Protein AF-A0A7M1S1V8-F1 (afdb_monomer_lite)

Structure (mmCIF, N/CA/C/O backbone):
data_AF-A0A7M1S1V8-F1
#
_entry.id   AF-A0A7M1S1V8-F1
#
loop_
_atom_site.group_PDB
_atom_site.id
_atom_site.type_symbol
_atom_site.label_atom_id
_atom_site.label_alt_id
_atom_site.label_comp_id
_atom_site.label_asym_id
_atom_site.label_entity_id
_atom_site.label_seq_id
_atom_site.pdbx_PDB_ins_code
_atom_site.Cartn_x
_atom_site.Cartn_y
_atom_site.Cartn_z
_atom_site.occupancy
_atom_site.B_iso_or_equiv
_atom_site.auth_seq_id
_atom_site.auth_comp_id
_atom_site.auth_asym_id
_atom_site.auth_atom_id
_atom_site.pdbx_PDB_model_num
ATOM 1 N N . MET A 1 1 ? -31.869 -44.732 76.036 1.00 41.41 1 MET A N 1
ATOM 2 C CA . MET A 1 1 ? -32.653 -44.742 74.778 1.00 41.41 1 MET A CA 1
ATOM 3 C C . MET A 1 1 ? -32.434 -43.423 74.057 1.00 41.41 1 MET A C 1
ATOM 5 O O . MET A 1 1 ? -32.216 -42.419 74.717 1.00 41.41 1 MET A O 1
ATOM 9 N N . LYS A 1 2 ? -32.337 -43.486 72.729 1.00 39.41 2 LYS A N 1
ATOM 10 C CA . LYS A 1 2 ? -31.657 -42.533 71.840 1.00 39.41 2 LYS A CA 1
ATOM 11 C C . LYS A 1 2 ? -32.442 -41.227 71.637 1.00 39.41 2 LYS A C 1
ATOM 13 O O . LYS A 1 2 ? -33.636 -41.276 71.374 1.00 39.41 2 LYS A O 1
ATOM 18 N N . PHE A 1 3 ? -31.734 -40.099 71.682 1.00 42.31 3 PHE A N 1
ATOM 19 C CA . PHE A 1 3 ? -32.160 -38.821 71.108 1.00 42.31 3 PHE A CA 1
ATOM 20 C C . PHE A 1 3 ? -31.893 -38.849 69.597 1.00 42.31 3 PHE A C 1
ATOM 22 O O . PHE A 1 3 ? -30.774 -39.152 69.184 1.00 42.31 3 PHE A O 1
ATOM 29 N N . THR A 1 4 ? -32.888 -38.531 68.772 1.00 43.03 4 THR A N 1
ATOM 30 C CA . THR A 1 4 ? -32.701 -38.297 67.332 1.00 43.03 4 THR A CA 1
ATOM 31 C C . THR A 1 4 ? -33.019 -36.841 67.026 1.00 43.03 4 THR A C 1
ATOM 33 O O . THR A 1 4 ? -34.174 -36.425 67.086 1.00 43.03 4 THR A O 1
ATOM 36 N N . ALA A 1 5 ? -31.971 -36.069 66.738 1.00 47.97 5 ALA A N 1
ATOM 37 C CA . ALA A 1 5 ? -32.056 -34.712 66.221 1.00 47.97 5 ALA A CA 1
ATOM 38 C C . ALA A 1 5 ? -32.310 -34.764 64.705 1.00 47.97 5 ALA A C 1
ATOM 40 O O . ALA A 1 5 ? -31.549 -35.393 63.972 1.00 47.97 5 ALA A O 1
ATOM 41 N N . ASN A 1 6 ? -33.374 -34.105 64.245 1.00 42.47 6 ASN A N 1
ATOM 42 C CA . ASN A 1 6 ? -33.629 -33.865 62.827 1.00 42.47 6 ASN A CA 1
ATOM 43 C C . ASN A 1 6 ? -32.885 -32.595 62.401 1.00 42.47 6 ASN A C 1
ATOM 45 O O . ASN A 1 6 ? -33.294 -31.486 62.742 1.00 42.47 6 ASN A O 1
ATOM 49 N N . SER A 1 7 ? -31.804 -32.759 61.643 1.00 44.34 7 SER A N 1
ATOM 50 C CA . SER A 1 7 ? -31.120 -31.656 60.968 1.00 44.34 7 SER A CA 1
ATOM 51 C C . SER A 1 7 ? -31.856 -31.323 59.671 1.00 44.34 7 SER A C 1
ATOM 53 O O . SER A 1 7 ? -31.824 -32.095 58.717 1.00 44.34 7 SER A O 1
ATOM 55 N N . ILE A 1 8 ? -32.526 -30.171 59.635 1.00 50.97 8 ILE A N 1
ATOM 56 C CA . ILE A 1 8 ? -33.106 -29.602 58.415 1.00 50.97 8 ILE A CA 1
ATOM 57 C C . ILE A 1 8 ? -31.985 -28.863 57.681 1.00 50.97 8 ILE A C 1
ATOM 59 O O . ILE A 1 8 ? -31.540 -27.799 58.107 1.00 50.97 8 ILE A O 1
ATOM 63 N N . THR A 1 9 ? -31.497 -29.443 56.589 1.00 47.91 9 THR A N 1
ATOM 64 C CA . THR A 1 9 ? -30.525 -28.802 55.698 1.00 47.91 9 THR A CA 1
ATOM 65 C C . THR A 1 9 ? -31.274 -27.879 54.735 1.00 47.91 9 THR A C 1
ATOM 67 O O . THR A 1 9 ? -31.966 -28.344 53.833 1.00 47.91 9 THR A O 1
ATOM 70 N N . ILE A 1 10 ? -31.167 -26.565 54.938 1.00 50.56 10 ILE A N 1
ATOM 71 C CA . ILE A 1 10 ? -31.697 -25.552 54.015 1.00 50.56 10 ILE A CA 1
ATOM 72 C C . ILE A 1 10 ? -30.729 -25.451 52.830 1.00 50.56 10 ILE A C 1
ATOM 74 O O . ILE A 1 10 ? -29.612 -24.961 52.972 1.00 50.56 10 ILE A O 1
ATOM 78 N N . ILE A 1 11 ? -31.149 -25.949 51.665 1.00 51.16 11 ILE A N 1
ATOM 79 C CA . ILE A 1 11 ? -30.425 -25.800 50.397 1.00 51.16 11 ILE A CA 1
ATOM 80 C C . ILE A 1 11 ? -30.790 -24.430 49.817 1.00 51.16 11 ILE A C 1
ATOM 82 O O . ILE A 1 11 ? -31.869 -24.245 49.256 1.00 51.16 11 ILE A O 1
ATOM 86 N N . THR A 1 12 ? -29.903 -23.452 49.980 1.00 52.06 12 THR A N 1
ATOM 87 C CA . THR A 1 12 ? -30.035 -22.122 49.375 1.00 52.06 12 THR A CA 1
ATOM 88 C C . THR A 1 12 ? -29.724 -22.223 47.881 1.00 52.06 12 THR A C 1
ATOM 90 O O . THR A 1 12 ? -28.569 -22.347 47.476 1.00 52.06 12 THR A O 1
ATOM 93 N N . LEU A 1 13 ? -30.766 -22.203 47.050 1.00 48.22 13 LEU A N 1
ATOM 94 C CA . LEU A 1 13 ? -30.655 -22.190 45.594 1.00 48.22 13 LEU A CA 1
ATOM 95 C C . LEU A 1 13 ? -30.180 -20.796 45.145 1.00 48.22 13 LEU A C 1
ATOM 97 O O . LEU A 1 13 ? -30.972 -19.864 45.030 1.00 48.22 13 LEU A O 1
ATOM 101 N N . ILE A 1 14 ? -28.870 -20.635 44.944 1.00 56.94 14 ILE A N 1
ATOM 102 C CA . ILE A 1 14 ? -28.280 -19.415 44.380 1.00 56.94 14 ILE A CA 1
ATOM 103 C C . ILE A 1 14 ? -28.648 -19.381 42.895 1.00 56.94 14 ILE A C 1
ATOM 105 O O . ILE A 1 14 ? -28.053 -20.078 42.076 1.00 56.94 14 ILE A O 1
ATOM 109 N N . THR A 1 15 ? -29.657 -18.587 42.541 1.00 57.00 15 THR A N 1
ATOM 110 C CA . THR A 1 15 ? -29.965 -18.277 41.145 1.00 57.00 15 THR A CA 1
ATOM 111 C C . THR A 1 15 ? -28.826 -17.434 40.582 1.00 57.00 15 THR A C 1
ATOM 113 O O . THR A 1 15 ? -28.702 -16.249 40.900 1.00 57.00 15 THR A O 1
ATOM 116 N N . LEU A 1 16 ? -27.975 -18.058 39.769 1.00 56.38 16 LEU A N 1
ATOM 117 C CA . LEU A 1 16 ? -26.955 -17.381 38.981 1.00 56.38 16 LEU A CA 1
ATOM 118 C C . LEU A 1 16 ? -27.669 -16.525 37.925 1.00 56.38 16 LEU A C 1
ATOM 120 O O . LEU A 1 16 ? -28.013 -17.003 36.848 1.00 56.38 16 LEU A O 1
ATOM 124 N N . SER A 1 17 ? -27.961 -15.273 38.274 1.00 60.34 17 SER A N 1
ATOM 125 C CA . SER A 1 17 ? -28.459 -14.283 37.324 1.00 60.34 17 SER A CA 1
ATOM 126 C C . SER A 1 17 ? -27.331 -13.994 36.336 1.00 60.34 17 SER A C 1
ATOM 128 O O . SER A 1 17 ? -26.306 -13.417 36.706 1.00 60.34 17 SER A O 1
ATOM 130 N N . CYS A 1 18 ? -27.475 -14.473 35.102 1.00 52.66 18 CYS A N 1
ATOM 131 C CA . CYS A 1 18 ? -26.574 -14.141 34.011 1.00 52.66 18 CYS A CA 1
ATOM 132 C C . CYS A 1 18 ? -26.648 -12.629 33.783 1.00 52.66 18 CYS A C 1
ATOM 134 O O . CYS A 1 18 ? -27.634 -12.116 33.262 1.00 52.66 18 CYS A O 1
ATOM 136 N N . ILE A 1 19 ? -25.609 -11.909 34.200 1.00 57.19 19 ILE A N 1
ATOM 137 C CA . ILE A 1 19 ? -25.405 -10.522 33.793 1.00 57.19 19 ILE A CA 1
ATOM 138 C C . ILE A 1 19 ? -25.053 -10.580 32.307 1.00 57.19 19 ILE A C 1
ATOM 140 O O . ILE A 1 19 ? -23.916 -10.872 31.935 1.00 57.19 19 ILE A O 1
ATOM 144 N N . GLU A 1 20 ? -26.043 -10.353 31.449 1.00 56.56 20 GLU A N 1
ATOM 145 C CA . GLU A 1 20 ? -25.808 -10.052 30.043 1.00 56.56 20 GLU A CA 1
ATOM 146 C C . GLU A 1 20 ? -25.069 -8.713 29.993 1.00 56.56 20 GLU A C 1
ATOM 148 O O . GLU A 1 20 ? -25.651 -7.642 30.169 1.00 56.56 20 GLU A O 1
ATOM 153 N N . ALA A 1 21 ? -23.747 -8.774 29.831 1.00 50.41 21 ALA A N 1
ATOM 154 C CA . ALA A 1 21 ? -22.944 -7.599 29.548 1.00 50.41 21 ALA A CA 1
ATOM 155 C C . ALA A 1 21 ? -23.453 -7.000 28.231 1.00 50.41 21 ALA A C 1
ATOM 157 O O . ALA A 1 21 ? -23.235 -7.566 27.158 1.00 50.41 21 ALA A O 1
ATOM 158 N N . SER A 1 22 ? -24.163 -5.874 28.306 1.00 50.38 22 SER A N 1
ATOM 159 C CA . SER A 1 22 ? -24.552 -5.139 27.113 1.00 50.38 22 SER A CA 1
ATOM 160 C C . SER A 1 22 ? -23.271 -4.634 26.450 1.00 50.38 22 SER A C 1
ATOM 162 O O . SER A 1 22 ? -22.534 -3.814 26.997 1.00 50.38 22 SER A O 1
ATOM 164 N N . SER A 1 23 ? -22.941 -5.175 25.277 1.00 58.44 23 SER A N 1
ATOM 165 C CA . SER A 1 23 ? -21.861 -4.616 24.475 1.00 58.44 23 SER A CA 1
ATOM 166 C C . SER A 1 23 ? -22.307 -3.223 24.038 1.00 58.44 23 SER A C 1
ATOM 168 O O . SER A 1 23 ? -23.210 -3.100 23.204 1.00 58.44 23 SER A O 1
ATOM 170 N N . GLU A 1 24 ? -21.726 -2.177 24.621 1.00 65.75 24 GLU A N 1
ATOM 171 C CA . GLU A 1 24 ? -21.955 -0.806 24.178 1.00 65.75 24 GLU A CA 1
ATOM 172 C C . GLU A 1 24 ? -21.698 -0.732 22.666 1.00 65.75 24 GLU A C 1
ATOM 174 O O . GLU A 1 24 ? -20.648 -1.146 22.165 1.00 65.75 24 GLU A O 1
ATOM 179 N N . LYS A 1 25 ? -22.710 -0.298 21.908 1.00 78.88 25 LYS A N 1
ATOM 180 C CA . LYS A 1 25 ? -22.660 -0.297 20.445 1.00 78.88 25 LYS A CA 1
ATOM 181 C C . LYS A 1 25 ? -21.618 0.723 19.989 1.00 78.88 25 LYS A C 1
ATOM 183 O O . LYS A 1 25 ? -21.864 1.924 20.040 1.00 78.88 25 LYS A O 1
ATOM 188 N N . ILE A 1 26 ? -20.473 0.243 19.512 1.00 84.75 26 ILE A N 1
ATOM 189 C CA . ILE A 1 26 ? -19.391 1.094 19.006 1.00 84.75 26 ILE A CA 1
ATOM 190 C C . ILE A 1 26 ? -19.886 1.872 17.776 1.00 84.75 26 ILE A C 1
ATOM 192 O O . ILE A 1 26 ? -20.195 1.278 16.741 1.00 84.75 26 ILE A O 1
ATOM 196 N N . ASP A 1 27 ? -19.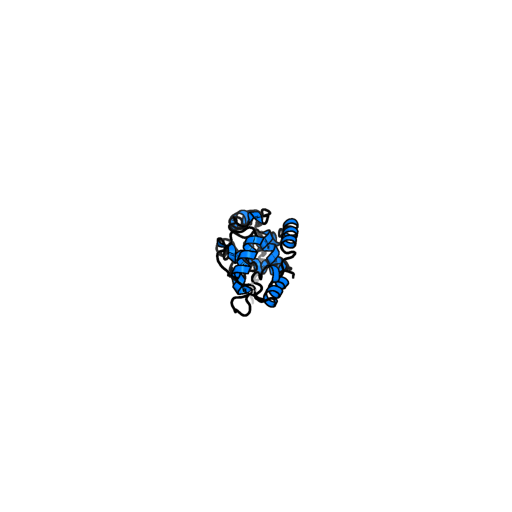918 3.207 17.850 1.00 92.62 27 ASP A N 1
ATOM 197 C CA . ASP A 1 27 ? -20.101 4.053 16.663 1.00 92.62 27 ASP A CA 1
ATOM 198 C C . ASP A 1 27 ? -18.785 4.136 15.881 1.00 92.62 27 ASP A C 1
ATOM 200 O O . ASP A 1 27 ? -17.960 5.040 16.043 1.00 92.62 27 ASP A O 1
ATOM 204 N N . THR A 1 28 ? -18.584 3.160 14.999 1.00 92.38 28 THR A N 1
ATOM 205 C CA . THR A 1 28 ? -17.363 3.035 14.204 1.00 92.38 28 THR A CA 1
ATOM 206 C C . THR A 1 28 ? -17.127 4.224 13.270 1.00 92.38 28 THR A C 1
ATOM 208 O O . THR A 1 28 ? -15.976 4.569 12.992 1.00 92.38 28 THR A O 1
ATOM 211 N N . ARG A 1 29 ? -18.185 4.888 12.775 1.00 91.19 29 ARG A N 1
ATOM 212 C CA . ARG A 1 29 ? -18.024 6.047 11.878 1.00 91.19 29 ARG A CA 1
ATOM 213 C C . ARG A 1 29 ? -17.494 7.247 12.650 1.00 91.19 29 ARG A C 1
ATOM 215 O O . ARG A 1 29 ? -16.585 7.925 12.163 1.00 91.19 29 ARG A O 1
ATOM 222 N N . LEU A 1 30 ? -18.037 7.497 13.841 1.00 93.19 30 LEU A N 1
ATOM 223 C CA . LEU A 1 30 ? -17.551 8.551 14.726 1.00 93.19 30 LEU A CA 1
ATOM 224 C C . LEU A 1 30 ? -16.125 8.258 15.203 1.00 93.19 30 LEU A C 1
ATOM 226 O O . LEU A 1 30 ? -15.262 9.135 15.147 1.00 93.19 30 LEU A O 1
ATOM 230 N N . LEU A 1 31 ? -15.856 7.011 15.585 1.00 93.88 31 LEU A N 1
ATOM 231 C CA . LEU A 1 31 ? -14.531 6.567 15.995 1.00 93.88 31 LEU A CA 1
ATOM 232 C C . LEU A 1 31 ? -13.490 6.797 14.887 1.00 93.88 31 LEU A C 1
ATOM 234 O O . LEU A 1 31 ? -12.473 7.451 15.121 1.00 93.88 31 LEU A O 1
ATOM 238 N N . TYR A 1 32 ? -13.772 6.360 13.655 1.00 95.12 32 TYR A N 1
ATOM 239 C CA . TYR A 1 32 ? -12.893 6.606 12.509 1.00 95.12 32 TYR A CA 1
ATOM 240 C C . TYR A 1 32 ? -12.677 8.104 12.268 1.00 95.12 32 TYR A C 1
ATOM 242 O O . TYR A 1 32 ? -11.548 8.555 12.054 1.00 95.12 32 TYR A O 1
ATOM 250 N N . LYS A 1 33 ? -13.757 8.898 12.314 1.00 94.38 33 LYS A N 1
ATOM 251 C CA . LYS A 1 33 ? -13.699 10.354 12.133 1.00 94.38 33 LYS A CA 1
ATOM 252 C C . LYS A 1 33 ? -12.754 11.009 13.143 1.00 94.38 33 LYS A C 1
ATOM 254 O O . LYS A 1 33 ? -12.016 11.909 12.760 1.00 94.38 33 LYS A O 1
ATOM 259 N N . ASN A 1 34 ? -12.761 10.552 14.390 1.00 94.19 34 ASN A N 1
ATOM 260 C CA . ASN A 1 34 ? -11.986 11.167 15.463 1.00 94.19 34 ASN A CA 1
ATOM 261 C C . ASN A 1 34 ? -10.542 10.653 15.535 1.00 94.19 34 ASN A C 1
ATOM 263 O O . ASN A 1 34 ? -9.656 11.398 15.943 1.00 94.19 34 ASN A O 1
ATOM 267 N N . LYS A 1 35 ? -10.299 9.388 15.167 1.00 95.12 35 LYS A N 1
ATOM 268 C CA . LYS A 1 35 ? -9.010 8.715 15.406 1.00 95.12 35 LYS A CA 1
ATOM 269 C C . LYS A 1 35 ? -8.188 8.468 14.144 1.00 95.12 35 LYS A C 1
ATOM 271 O O . LYS A 1 35 ? -6.966 8.455 14.215 1.00 95.12 35 LYS A O 1
ATOM 276 N N . CYS A 1 36 ? -8.832 8.295 12.990 1.00 95.12 36 CYS A N 1
ATOM 277 C CA . CYS A 1 36 ? -8.160 7.897 11.747 1.00 95.12 36 CYS A CA 1
ATOM 278 C C . CYS A 1 36 ? -8.181 9.003 10.686 1.00 95.12 36 CYS A C 1
ATOM 280 O O . CYS A 1 36 ? -7.223 9.153 9.924 1.00 95.12 36 CYS A O 1
ATOM 282 N N . LYS A 1 37 ? -9.248 9.815 10.647 1.00 94.19 37 LYS A N 1
ATOM 283 C CA . LYS A 1 37 ? -9.448 10.845 9.613 1.00 94.19 37 LYS A CA 1
ATOM 284 C C . LYS A 1 37 ? -8.457 12.012 9.683 1.00 94.19 37 LYS A C 1
ATOM 286 O O . LYS A 1 37 ? -8.344 12.762 8.718 1.00 94.19 37 LYS A O 1
ATOM 291 N N . ILE A 1 38 ? -7.703 12.131 10.776 1.00 91.50 38 ILE A N 1
ATOM 292 C CA . ILE A 1 38 ? -6.569 13.060 10.867 1.00 91.50 38 ILE A CA 1
ATOM 293 C C . ILE A 1 38 ? -5.536 12.815 9.753 1.00 91.50 38 ILE A C 1
ATOM 295 O O . ILE A 1 38 ? -4.962 13.770 9.234 1.00 91.50 38 ILE A O 1
ATOM 299 N N . CYS A 1 39 ? -5.363 11.555 9.332 1.00 93.56 39 CYS A N 1
ATOM 300 C CA . CYS A 1 39 ? -4.448 11.182 8.253 1.00 93.56 39 CYS A CA 1
ATOM 301 C C . CYS A 1 39 ? -5.165 10.573 7.044 1.00 93.56 39 CYS A C 1
ATOM 303 O O . CYS A 1 39 ? -4.829 10.885 5.902 1.00 93.56 39 CYS A O 1
ATOM 305 N N . HIS A 1 40 ? -6.150 9.704 7.281 1.00 94.12 40 HIS A N 1
ATOM 306 C CA . HIS A 1 40 ? -6.800 8.921 6.235 1.00 94.12 40 HIS A CA 1
ATOM 307 C C . HIS A 1 40 ? -8.111 9.559 5.783 1.00 94.12 40 HIS A C 1
ATOM 309 O O . HIS A 1 40 ? -9.121 9.566 6.488 1.00 94.12 40 HIS A O 1
ATOM 315 N N . THR A 1 41 ? -8.121 10.078 4.560 1.00 92.38 41 THR A N 1
ATOM 316 C CA . THR A 1 41 ? -9.348 10.611 3.970 1.00 92.38 41 THR A CA 1
ATOM 317 C C . THR A 1 41 ? -10.256 9.498 3.448 1.00 92.38 41 THR A C 1
ATOM 319 O O . THR A 1 41 ? -9.805 8.546 2.810 1.00 92.38 41 THR A O 1
ATOM 322 N N . THR A 1 42 ? -11.560 9.659 3.671 1.00 91.12 42 THR A N 1
ATOM 323 C CA . THR A 1 42 ? -12.628 8.852 3.055 1.00 91.12 42 THR A CA 1
ATOM 324 C C . THR A 1 42 ? -13.257 9.542 1.846 1.00 91.12 42 THR A C 1
ATOM 326 O O . THR A 1 42 ? -14.139 8.987 1.184 1.00 91.12 42 THR A O 1
ATOM 329 N N . ARG A 1 43 ? -12.822 10.766 1.519 1.00 88.75 43 ARG A N 1
ATOM 330 C CA . ARG A 1 43 ? -13.218 11.431 0.274 1.00 88.75 43 ARG A CA 1
ATOM 331 C C . ARG A 1 43 ? -12.581 10.690 -0.895 1.00 88.75 43 ARG A C 1
ATOM 333 O O . ARG A 1 43 ? -11.439 10.259 -0.793 1.00 88.75 43 ARG A O 1
ATOM 340 N N . LEU A 1 44 ? -13.309 10.569 -2.002 1.00 85.69 44 LEU A N 1
ATOM 341 C CA . LEU A 1 44 ? -12.724 10.037 -3.225 1.00 85.69 44 LEU A CA 1
ATOM 342 C C . LEU A 1 44 ? -11.635 11.013 -3.688 1.00 85.69 44 LEU A C 1
ATOM 344 O O . LEU A 1 44 ? -11.916 12.188 -3.939 1.00 85.69 44 LEU A O 1
ATOM 348 N N . VAL A 1 45 ? -10.391 10.543 -3.738 1.00 82.88 45 VAL A N 1
ATOM 349 C CA . VAL A 1 45 ? -9.243 11.339 -4.179 1.00 82.88 45 VAL A CA 1
ATOM 350 C C . VAL A 1 45 ? -8.825 10.856 -5.560 1.00 82.88 45 VAL A C 1
ATOM 352 O O . VAL A 1 45 ? -8.432 9.703 -5.726 1.00 82.88 45 VAL A O 1
ATOM 355 N N . THR A 1 46 ? -8.921 11.741 -6.550 1.00 72.00 46 THR A N 1
ATOM 356 C CA . THR A 1 46 ? -8.350 11.521 -7.883 1.00 72.00 46 THR A CA 1
ATOM 357 C C . THR A 1 46 ? -6.825 11.616 -7.822 1.00 72.00 46 THR A C 1
ATOM 359 O O . THR A 1 46 ? -6.269 12.153 -6.862 1.00 72.00 46 THR A O 1
ATOM 362 N N . LEU A 1 47 ? -6.128 11.131 -8.854 1.00 65.62 47 LEU A N 1
ATOM 363 C CA . LEU A 1 47 ? -4.658 11.140 -8.908 1.00 65.62 47 LEU A CA 1
ATOM 364 C C . LEU A 1 47 ? -4.055 12.527 -8.604 1.00 65.62 47 LEU A C 1
ATOM 366 O O . LEU A 1 47 ? -3.087 12.614 -7.863 1.00 65.62 47 LEU A O 1
ATOM 370 N N . GLN A 1 48 ? -4.686 13.614 -9.057 1.00 62.62 48 GLN A N 1
ATOM 371 C CA . GLN A 1 48 ? -4.215 14.991 -8.850 1.00 62.62 48 GLN A CA 1
ATOM 372 C C . GLN A 1 48 ? -4.254 15.475 -7.386 1.00 62.62 48 GLN A C 1
ATOM 374 O O . GLN A 1 48 ? -3.588 16.448 -7.051 1.00 62.62 48 GLN A O 1
ATOM 379 N N . GLY A 1 49 ? -5.011 14.817 -6.501 1.00 68.19 49 GLY A N 1
ATOM 380 C CA . GLY A 1 49 ? -5.185 15.244 -5.108 1.00 68.19 49 GLY A CA 1
ATOM 381 C C . GLY A 1 49 ? -4.312 14.513 -4.086 1.00 68.19 49 GLY A C 1
ATOM 382 O O . GLY A 1 49 ? -4.429 14.798 -2.895 1.00 68.19 49 GLY A O 1
ATOM 383 N N . LYS A 1 50 ? -3.480 13.552 -4.512 1.00 73.50 50 LYS A N 1
ATOM 384 C CA . LYS A 1 50 ? -2.752 12.666 -3.588 1.00 73.50 50 LYS A CA 1
ATOM 385 C C . LYS A 1 50 ? -1.550 13.326 -2.903 1.00 73.50 50 LYS A C 1
ATOM 387 O O . LYS A 1 50 ? -1.231 12.956 -1.777 1.00 73.50 50 LYS A O 1
ATOM 392 N N . GLY A 1 51 ? -0.899 14.296 -3.549 1.00 74.50 51 GLY A N 1
ATOM 393 C CA . GLY A 1 51 ? 0.340 14.910 -3.047 1.00 74.50 51 GLY A CA 1
ATOM 394 C C . GLY A 1 51 ? 0.204 15.664 -1.718 1.00 74.50 51 GLY A C 1
ATOM 395 O O . GLY A 1 51 ? 1.155 15.677 -0.940 1.00 74.50 51 GLY A O 1
ATOM 396 N N . ASN A 1 52 ? -0.983 16.214 -1.436 1.00 80.94 52 ASN A N 1
ATOM 397 C CA . ASN A 1 52 ? -1.257 17.077 -0.277 1.00 80.94 52 ASN A CA 1
ATOM 398 C C . ASN A 1 52 ? -1.856 16.329 0.925 1.00 80.94 52 ASN A C 1
ATOM 400 O O . ASN A 1 52 ? -2.349 16.952 1.863 1.00 80.94 52 ASN A O 1
ATOM 404 N N . LEU A 1 53 ? -1.899 14.998 0.878 1.00 89.50 53 LEU A N 1
ATOM 405 C CA . LEU A 1 53 ? -2.469 14.198 1.956 1.00 89.50 53 LEU A CA 1
ATOM 406 C C . LEU A 1 53 ? -1.435 13.921 3.050 1.00 89.50 53 LEU A C 1
ATOM 408 O O . LEU A 1 53 ? -0.240 13.813 2.787 1.00 89.50 53 LEU A O 1
ATOM 412 N N . THR A 1 54 ? -1.917 13.741 4.278 1.00 91.38 54 THR A N 1
ATOM 413 C CA . THR A 1 54 ? -1.085 13.308 5.411 1.00 91.38 54 THR A CA 1
ATOM 414 C C . THR A 1 54 ? -0.891 11.790 5.421 1.00 91.38 54 THR A C 1
ATOM 416 O O . THR A 1 54 ? 0.166 11.302 5.809 1.00 91.38 54 THR A O 1
ATOM 419 N N . GLY A 1 55 ? -1.894 11.034 4.967 1.00 92.81 55 GLY A N 1
ATOM 420 C CA . GLY A 1 55 ? -1.847 9.582 4.836 1.00 92.81 55 GLY A CA 1
ATOM 421 C C . GLY A 1 55 ? -2.561 9.089 3.575 1.00 92.81 55 GLY A C 1
ATOM 422 O O . GLY A 1 55 ? -3.263 9.856 2.906 1.00 92.81 55 GLY A O 1
ATOM 423 N N . PRO A 1 56 ? -2.405 7.799 3.236 1.00 93.00 56 PRO A N 1
ATOM 424 C CA . PRO A 1 56 ? -3.054 7.227 2.065 1.00 93.00 56 PRO A CA 1
ATOM 425 C C . PRO A 1 56 ? -4.590 7.253 2.218 1.00 93.00 56 PRO A C 1
ATOM 427 O O . PRO A 1 56 ? -5.096 7.005 3.320 1.00 93.00 56 PRO A O 1
ATOM 430 N N . PRO A 1 57 ? -5.354 7.531 1.144 1.00 93.62 57 PRO A N 1
ATOM 431 C CA . PRO A 1 57 ? -6.815 7.441 1.157 1.00 93.62 57 PRO A CA 1
ATOM 432 C C . PRO A 1 57 ? -7.312 6.047 1.547 1.00 93.62 57 PRO A C 1
ATOM 434 O O . PRO A 1 57 ? -6.699 5.044 1.181 1.00 93.62 57 PRO A O 1
ATOM 437 N N . ALA A 1 58 ? -8.468 5.976 2.211 1.00 95.00 58 ALA A N 1
ATOM 438 C CA . ALA A 1 58 ? -9.058 4.710 2.649 1.00 95.00 58 ALA A CA 1
ATOM 439 C C . ALA A 1 58 ? -9.312 3.730 1.488 1.00 95.00 58 ALA A C 1
ATOM 441 O O . ALA A 1 58 ? -9.081 2.533 1.644 1.00 95.00 58 ALA A O 1
ATOM 442 N N . ASP A 1 59 ? -9.721 4.230 0.313 1.00 94.56 59 ASP A N 1
ATOM 443 C CA . ASP A 1 59 ? -9.885 3.386 -0.875 1.00 94.56 59 ASP A CA 1
ATOM 444 C C . ASP A 1 59 ? -8.562 2.741 -1.320 1.00 94.56 59 ASP A C 1
ATOM 446 O O . ASP A 1 59 ? -8.538 1.559 -1.642 1.00 94.56 59 ASP A O 1
ATOM 450 N N . GLU A 1 60 ? -7.450 3.482 -1.307 1.00 92.44 60 GLU A N 1
ATOM 451 C CA . GLU A 1 60 ? -6.143 2.955 -1.725 1.00 92.44 60 GLU A CA 1
ATOM 452 C C . GLU A 1 60 ? -5.610 1.917 -0.736 1.00 92.44 60 GLU A C 1
ATOM 454 O O . GLU A 1 60 ? -5.095 0.879 -1.150 1.00 92.44 60 GLU A O 1
ATOM 459 N N . VAL A 1 61 ? -5.784 2.175 0.565 1.00 94.75 61 VAL A N 1
ATOM 460 C CA . VAL A 1 61 ? -5.442 1.212 1.620 1.00 94.75 61 VAL A CA 1
ATOM 461 C C . VAL A 1 61 ? -6.221 -0.084 1.412 1.00 94.75 61 VAL A C 1
ATOM 463 O O . VAL A 1 61 ? -5.615 -1.150 1.314 1.00 94.75 61 VAL A O 1
ATOM 466 N N . MET A 1 62 ? -7.549 -0.001 1.286 1.00 96.38 62 MET A N 1
ATOM 467 C CA . MET A 1 62 ? -8.379 -1.200 1.185 1.00 96.38 62 MET A CA 1
ATOM 468 C C . MET A 1 62 ? -8.243 -1.941 -0.134 1.00 96.38 62 MET A C 1
ATOM 470 O O . MET A 1 62 ? -8.401 -3.158 -0.138 1.00 96.38 62 MET A O 1
ATOM 474 N N . LEU A 1 63 ? -7.910 -1.256 -1.231 1.00 94.12 63 LEU A N 1
ATOM 475 C CA . LEU A 1 63 ? -7.591 -1.929 -2.486 1.00 94.12 63 LEU A CA 1
ATOM 476 C C . LEU A 1 63 ? -6.432 -2.915 -2.284 1.00 94.12 63 LEU A C 1
ATOM 478 O O . LEU A 1 63 ? -6.576 -4.095 -2.573 1.00 94.12 63 LEU A O 1
ATOM 482 N N . HIS A 1 64 ? -5.314 -2.455 -1.722 1.00 93.31 64 HIS A N 1
ATOM 483 C CA . HIS A 1 64 ? -4.137 -3.304 -1.526 1.00 93.31 64 HIS A CA 1
ATOM 484 C C . HIS A 1 64 ? -4.302 -4.346 -0.421 1.00 93.31 64 HIS A C 1
ATOM 486 O O . HIS A 1 64 ? -3.734 -5.432 -0.520 1.00 93.31 64 HIS A O 1
ATOM 492 N N . VAL A 1 65 ? -5.075 -4.037 0.625 1.00 95.69 65 VAL A N 1
ATOM 493 C CA . VAL A 1 65 ? -5.430 -5.039 1.636 1.00 95.69 65 VAL A CA 1
ATOM 494 C C . VAL A 1 65 ? -6.210 -6.178 0.982 1.00 95.69 65 VAL A C 1
ATOM 496 O O . VAL A 1 65 ? -5.838 -7.326 1.188 1.00 95.69 65 VAL A O 1
ATOM 499 N N . LYS A 1 66 ? -7.215 -5.884 0.146 1.00 95.50 66 LYS A N 1
ATOM 500 C CA . LYS A 1 66 ? -8.040 -6.909 -0.514 1.00 95.50 66 LYS A CA 1
ATOM 501 C C . LYS A 1 66 ? -7.311 -7.693 -1.606 1.00 95.50 6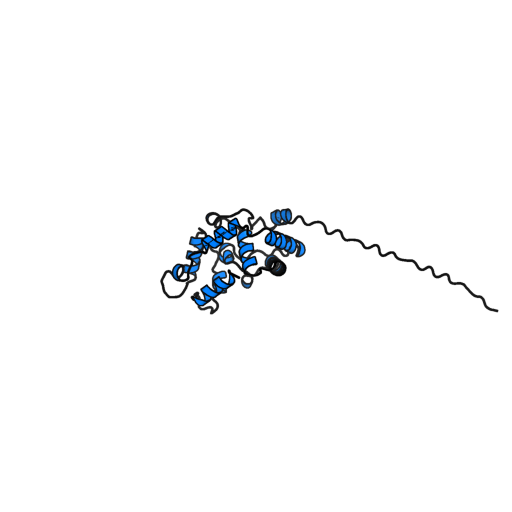6 LYS A C 1
ATOM 503 O O . LYS A 1 66 ? -7.557 -8.881 -1.730 1.00 95.50 66 LYS A O 1
ATOM 508 N N . GLU A 1 67 ? -6.376 -7.069 -2.326 1.00 92.19 67 GLU A N 1
ATOM 509 C CA . GLU A 1 67 ? -5.477 -7.771 -3.269 1.00 92.19 67 GLU A CA 1
ATOM 510 C C . GLU A 1 67 ? -4.591 -8.819 -2.564 1.00 92.19 67 GLU A C 1
ATOM 512 O O . GLU A 1 67 ? -4.138 -9.791 -3.165 1.00 92.19 67 GLU A O 1
ATOM 517 N N . LYS A 1 68 ? -4.278 -8.608 -1.277 1.00 93.00 68 LYS A N 1
ATOM 518 C CA . LYS A 1 68 ? -3.439 -9.528 -0.498 1.00 93.00 68 LYS A CA 1
ATOM 519 C C . LYS A 1 68 ? -4.252 -10.510 0.345 1.00 93.00 68 LYS A C 1
ATOM 521 O O . LYS A 1 68 ? -3.833 -11.655 0.510 1.00 93.00 68 LYS A O 1
ATOM 526 N N . TYR A 1 69 ? -5.361 -10.037 0.898 1.00 95.06 69 TYR A N 1
ATOM 527 C CA . TYR A 1 69 ? -6.246 -10.728 1.824 1.00 95.06 69 TYR A CA 1
ATOM 528 C C . TYR A 1 69 ? -7.692 -10.540 1.331 1.00 95.06 69 TYR A C 1
ATOM 530 O O . TYR A 1 69 ? -8.376 -9.615 1.775 1.00 95.06 69 TYR A O 1
ATOM 538 N N . PRO A 1 70 ? -8.149 -11.363 0.371 1.00 94.56 70 PRO A N 1
ATOM 539 C CA . PRO A 1 70 ? -9.492 -11.232 -0.196 1.00 94.56 70 PRO A CA 1
ATOM 540 C C . PRO A 1 70 ? -10.587 -11.604 0.811 1.00 94.56 70 PRO A C 1
ATOM 542 O O . PRO A 1 70 ? -11.688 -11.060 0.748 1.00 94.56 70 PRO A O 1
ATOM 545 N N . GLU A 1 71 ? -10.266 -12.475 1.769 1.00 96.88 71 GLU A N 1
ATOM 546 C CA . GLU A 1 71 ? -11.173 -12.889 2.838 1.00 96.88 71 GLU A CA 1
ATOM 547 C C . GLU A 1 71 ? -11.196 -11.860 3.974 1.00 96.88 71 GLU A C 1
ATOM 549 O O . GLU A 1 71 ? -10.147 -11.408 4.453 1.00 96.88 71 GLU A O 1
ATOM 554 N N . LYS A 1 72 ? -12.404 -11.500 4.423 1.00 98.00 72 LYS A N 1
ATOM 555 C CA . LYS A 1 72 ? -12.625 -10.423 5.398 1.00 98.00 72 LYS A CA 1
ATOM 556 C C . LYS A 1 72 ? -11.895 -10.684 6.708 1.00 98.00 72 LYS A C 1
ATOM 558 O O . LYS A 1 72 ? -11.271 -9.777 7.250 1.00 98.00 72 LYS A O 1
ATOM 563 N N . GLU A 1 73 ? -11.958 -11.907 7.210 1.00 98.19 73 GLU A N 1
ATOM 564 C CA . GLU A 1 73 ? -11.375 -12.304 8.488 1.00 98.19 73 GLU A CA 1
ATOM 565 C C . GLU A 1 73 ? -9.852 -12.105 8.491 1.00 98.19 73 GLU A C 1
ATOM 567 O O . GLU A 1 73 ? -9.307 -11.489 9.411 1.00 98.19 73 GLU A O 1
ATOM 572 N N . GLU A 1 74 ? -9.167 -12.544 7.432 1.00 98.38 74 GLU A N 1
ATOM 573 C CA . GLU A 1 74 ? -7.714 -12.392 7.295 1.00 98.38 74 GLU A CA 1
ATOM 574 C C . GLU A 1 74 ? -7.313 -10.932 7.055 1.00 98.38 74 GLU A C 1
ATOM 576 O O . GLU A 1 74 ? -6.337 -10.452 7.638 1.00 98.38 74 GLU A O 1
ATOM 581 N N . ALA A 1 75 ? -8.096 -10.188 6.268 1.00 98.25 75 ALA A N 1
ATOM 582 C CA . ALA A 1 75 ? -7.878 -8.760 6.063 1.00 98.25 75 ALA A CA 1
ATOM 583 C C . ALA A 1 75 ? -8.002 -7.971 7.372 1.00 98.25 75 ALA A C 1
ATOM 585 O O . ALA A 1 75 ? -7.135 -7.159 7.691 1.00 98.25 75 ALA A O 1
ATOM 586 N N . VAL A 1 76 ? -9.051 -8.231 8.156 1.00 98.69 76 VAL A N 1
ATOM 587 C CA . VAL A 1 76 ? -9.284 -7.583 9.452 1.00 98.69 76 VAL A CA 1
ATOM 588 C C . VAL A 1 76 ? -8.174 -7.938 10.434 1.00 98.69 76 VAL A C 1
ATOM 590 O O . VAL A 1 76 ? -7.654 -7.048 11.105 1.00 98.69 76 VAL A O 1
ATOM 593 N N . LYS A 1 77 ? -7.753 -9.205 10.488 1.00 98.62 77 LYS A N 1
ATOM 594 C CA . LYS A 1 77 ? -6.631 -9.642 11.326 1.00 98.62 77 LYS A CA 1
ATOM 595 C C . LYS A 1 77 ? -5.341 -8.901 10.970 1.00 98.62 77 LYS A C 1
ATOM 597 O O . LYS A 1 77 ? -4.681 -8.372 11.864 1.00 98.62 77 LYS A O 1
ATOM 602 N N . PHE A 1 78 ? -5.014 -8.815 9.680 1.00 98.50 78 PHE A N 1
ATOM 603 C CA . PHE A 1 78 ? -3.864 -8.052 9.197 1.00 98.50 78 PHE A CA 1
ATOM 604 C C . PHE A 1 78 ? -3.972 -6.566 9.560 1.00 98.50 78 PHE A C 1
ATOM 606 O O . PHE A 1 78 ? -3.012 -5.979 10.053 1.00 98.50 78 PHE A O 1
ATOM 613 N N . MET A 1 79 ? -5.132 -5.947 9.335 1.00 98.38 79 MET A N 1
ATOM 614 C CA . MET A 1 79 ? -5.328 -4.528 9.620 1.00 98.38 79 MET A CA 1
ATOM 615 C C . MET A 1 79 ? -5.200 -4.224 11.110 1.00 98.38 79 MET A C 1
ATOM 617 O O . MET A 1 79 ? -4.540 -3.252 11.458 1.00 98.38 79 MET A O 1
ATOM 621 N N . VAL A 1 80 ? -5.765 -5.052 11.991 1.00 98.62 80 VAL A N 1
ATOM 622 C CA . VAL A 1 80 ? -5.613 -4.887 13.444 1.00 98.62 80 VAL A CA 1
ATOM 623 C C . VAL A 1 80 ? -4.143 -4.989 13.848 1.00 98.62 80 VAL A C 1
ATOM 625 O O . VAL A 1 80 ? -3.659 -4.115 14.565 1.00 98.62 80 VAL A O 1
ATOM 628 N N . ASP A 1 81 ? -3.418 -5.996 13.354 1.00 98.62 81 ASP A N 1
ATOM 629 C CA . ASP A 1 81 ? -1.980 -6.137 13.608 1.00 98.62 81 ASP A CA 1
ATOM 630 C C . ASP A 1 81 ? -1.193 -4.912 13.115 1.00 98.62 81 ASP A C 1
ATOM 632 O O . 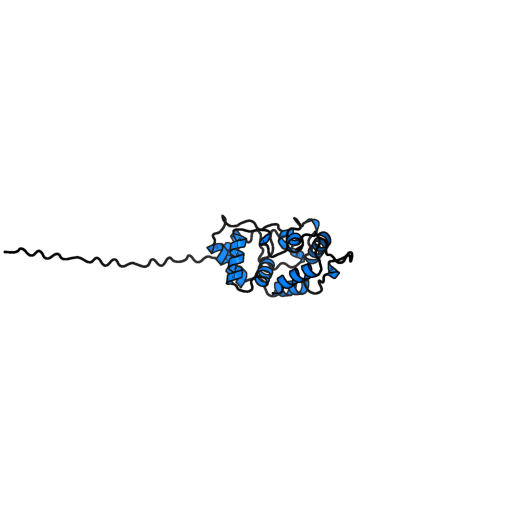ASP A 1 81 ? -0.418 -4.334 13.871 1.00 98.62 81 ASP A O 1
ATOM 636 N N . TYR A 1 82 ? -1.447 -4.441 11.893 1.00 97.94 82 TYR A N 1
ATOM 637 C CA . TYR A 1 82 ? -0.746 -3.289 11.325 1.00 97.94 82 TYR A CA 1
ATOM 638 C C . TYR A 1 82 ? -1.095 -1.962 12.018 1.00 97.94 82 TYR A C 1
ATOM 640 O O . TYR A 1 82 ? -0.229 -1.114 12.195 1.00 97.94 82 TYR A O 1
ATOM 648 N N . ILE A 1 83 ? -2.351 -1.760 12.426 1.00 97.88 83 ILE A N 1
ATOM 649 C CA . ILE A 1 83 ? -2.795 -0.558 13.151 1.00 97.88 83 ILE A CA 1
ATOM 650 C C . ILE A 1 83 ? -2.136 -0.487 14.537 1.00 97.88 83 ILE A C 1
ATOM 652 O O . ILE A 1 83 ? -1.789 0.600 15.010 1.00 97.88 83 ILE A O 1
ATOM 656 N N . MET A 1 84 ? -1.961 -1.634 15.196 1.00 97.88 84 MET A N 1
ATOM 657 C CA . MET A 1 84 ? -1.376 -1.707 16.534 1.00 97.88 84 MET A CA 1
ATOM 658 C C . MET A 1 84 ? 0.149 -1.730 16.518 1.00 97.88 84 MET A C 1
ATOM 660 O O . MET A 1 84 ? 0.778 -1.086 17.356 1.00 97.88 84 MET A O 1
ATOM 664 N N . ASP A 1 85 ? 0.736 -2.442 15.567 1.00 97.81 85 ASP A N 1
ATOM 665 C CA . ASP A 1 85 ? 2.170 -2.686 15.459 1.00 97.81 85 ASP A CA 1
ATOM 666 C C . ASP A 1 85 ? 2.627 -2.580 13.989 1.00 97.81 85 ASP A C 1
ATOM 668 O O . ASP A 1 85 ? 2.931 -3.586 13.332 1.00 97.81 85 ASP A O 1
ATOM 672 N N . PRO A 1 86 ? 2.627 -1.360 13.421 1.00 96.75 86 PRO A N 1
ATOM 673 C CA . PRO A 1 86 ? 3.030 -1.144 12.041 1.00 96.75 86 PRO A CA 1
ATOM 674 C C . PRO A 1 86 ? 4.534 -1.374 11.878 1.00 96.75 86 PRO A C 1
ATOM 676 O O . PRO A 1 86 ? 5.348 -0.901 12.668 1.00 96.75 86 PRO A O 1
ATOM 679 N N . SER A 1 87 ? 4.921 -2.028 10.783 1.00 94.81 87 SER A N 1
ATOM 680 C CA . SER A 1 87 ? 6.323 -2.154 10.379 1.00 94.81 87 SER A CA 1
ATOM 681 C C . SER A 1 87 ? 6.480 -2.011 8.865 1.00 94.81 87 SER A C 1
ATOM 683 O O . SER A 1 87 ? 5.551 -2.267 8.092 1.00 94.81 87 SER A O 1
ATOM 685 N N . VAL A 1 88 ? 7.683 -1.632 8.424 1.00 91.00 88 VAL A N 1
ATOM 686 C CA . VAL A 1 88 ? 8.014 -1.526 6.992 1.00 91.00 88 VAL A CA 1
ATOM 687 C C . VAL A 1 88 ? 7.807 -2.867 6.281 1.00 91.00 88 VAL A C 1
ATOM 689 O O . VAL A 1 88 ? 7.275 -2.910 5.174 1.00 91.00 88 VAL A O 1
ATOM 692 N N . THR A 1 89 ? 8.148 -3.979 6.936 1.00 90.19 89 THR A N 1
ATOM 693 C CA . THR A 1 89 ? 8.007 -5.324 6.360 1.00 90.19 89 THR A CA 1
ATOM 694 C C . THR A 1 89 ? 6.542 -5.717 6.155 1.00 90.19 89 THR A C 1
ATOM 696 O O . THR A 1 89 ? 6.207 -6.324 5.131 1.00 90.19 89 THR A O 1
ATOM 699 N N . LYS A 1 90 ? 5.643 -5.296 7.058 1.00 93.19 90 LYS A N 1
ATOM 700 C CA . LYS A 1 90 ? 4.192 -5.522 6.949 1.00 93.19 90 LYS A CA 1
ATOM 701 C C . LYS A 1 90 ? 3.514 -4.615 5.910 1.00 93.19 90 LYS A C 1
ATOM 703 O O . LYS A 1 90 ? 2.448 -4.962 5.410 1.00 93.19 90 LYS A O 1
ATOM 708 N N . ALA A 1 91 ? 4.115 -3.483 5.533 1.00 92.25 91 ALA A N 1
ATOM 709 C CA . ALA A 1 91 ? 3.492 -2.518 4.626 1.00 92.25 91 ALA A CA 1
ATOM 710 C C . ALA A 1 91 ? 3.183 -3.126 3.245 1.00 92.25 91 ALA A C 1
ATOM 712 O O . ALA A 1 91 ? 4.071 -3.626 2.550 1.00 92.25 91 ALA A O 1
ATOM 713 N N . LEU A 1 92 ? 1.917 -3.086 2.823 1.00 91.00 92 LEU A N 1
ATOM 714 C CA . LEU A 1 92 ? 1.483 -3.645 1.533 1.00 91.00 92 LEU A CA 1
ATOM 715 C C . LEU A 1 92 ? 1.643 -2.664 0.368 1.00 91.00 92 LEU A C 1
ATOM 717 O O . LEU A 1 92 ? 1.827 -3.077 -0.776 1.00 91.00 92 LEU A O 1
ATOM 721 N N . CYS A 1 93 ? 1.577 -1.363 0.652 1.00 85.50 93 CYS A N 1
ATOM 722 C CA . CYS A 1 93 ? 1.553 -0.328 -0.368 1.00 85.50 93 CYS A CA 1
ATOM 723 C C . CYS A 1 93 ? 2.871 0.438 -0.424 1.00 85.50 93 CYS A C 1
ATOM 725 O O . CYS A 1 93 ? 3.465 0.803 0.591 1.00 85.50 93 CYS A O 1
ATOM 727 N N . ALA A 1 94 ? 3.251 0.794 -1.645 1.00 86.56 94 ALA A N 1
ATOM 728 C CA . ALA A 1 94 ? 4.379 1.665 -1.907 1.00 86.56 94 ALA A CA 1
ATOM 729 C C . ALA A 1 94 ? 4.184 3.084 -1.339 1.00 86.56 94 ALA A C 1
ATOM 731 O O . ALA A 1 94 ? 5.138 3.852 -1.234 1.00 86.56 94 ALA A O 1
ATOM 732 N N . SER A 1 95 ? 2.961 3.448 -0.939 1.00 87.50 95 SER A N 1
ATOM 733 C CA . SER A 1 95 ? 2.625 4.724 -0.301 1.00 87.50 95 SER A CA 1
ATOM 734 C C . SER A 1 95 ? 3.466 5.035 0.941 1.00 87.50 95 SER A C 1
ATOM 736 O O . SER A 1 95 ? 3.570 6.205 1.300 1.00 87.50 95 SER A O 1
ATOM 738 N N . ILE A 1 96 ? 4.091 4.029 1.566 1.00 91.31 96 ILE A N 1
ATOM 739 C CA . ILE A 1 96 ? 5.057 4.215 2.657 1.00 91.31 96 ILE A CA 1
ATOM 740 C C . ILE A 1 96 ? 6.232 5.120 2.254 1.00 91.31 96 ILE A C 1
ATOM 742 O O . ILE A 1 96 ? 6.695 5.916 3.061 1.00 91.31 96 ILE A O 1
ATOM 746 N N . ASP A 1 97 ? 6.637 5.104 0.984 1.00 89.88 97 ASP A N 1
ATOM 747 C CA . ASP A 1 97 ? 7.689 5.991 0.478 1.00 89.88 97 ASP A CA 1
ATOM 748 C C . ASP A 1 97 ? 7.251 7.455 0.468 1.00 89.88 97 ASP A C 1
ATOM 750 O O . ASP A 1 97 ? 8.086 8.345 0.508 1.00 89.88 97 ASP A O 1
ATOM 754 N N . LYS A 1 98 ? 5.943 7.732 0.417 1.00 89.94 98 LYS A N 1
ATOM 755 C CA . LYS A 1 98 ? 5.401 9.096 0.439 1.00 89.94 98 LYS A CA 1
ATOM 756 C C . LYS A 1 98 ? 5.006 9.529 1.849 1.00 89.94 98 LYS A C 1
ATOM 758 O O . LYS A 1 98 ? 5.373 10.614 2.291 1.00 89.94 98 LYS A O 1
ATOM 763 N N . PHE A 1 99 ? 4.243 8.697 2.550 1.00 91.44 99 PHE A N 1
ATOM 764 C CA . PHE A 1 99 ? 3.649 9.040 3.845 1.00 91.44 99 PHE A CA 1
ATOM 765 C C . PHE A 1 99 ? 4.482 8.566 5.038 1.00 91.44 99 PHE A C 1
ATOM 767 O O . PHE A 1 99 ? 4.192 8.943 6.169 1.00 91.44 99 PHE A O 1
ATOM 774 N N . GLY A 1 100 ? 5.547 7.798 4.817 1.00 92.12 100 GLY A N 1
ATOM 775 C CA . GLY A 1 100 ? 6.268 7.122 5.890 1.00 92.12 100 GLY A CA 1
ATOM 776 C C . GLY A 1 100 ? 5.462 5.969 6.490 1.00 92.12 100 GLY A C 1
ATOM 777 O O . GLY A 1 100 ? 4.373 5.621 6.020 1.00 92.12 100 GLY A O 1
ATOM 778 N N . LEU A 1 101 ? 6.027 5.360 7.532 1.00 93.12 101 LEU A N 1
ATOM 779 C CA . LEU A 1 101 ? 5.359 4.315 8.297 1.00 93.12 101 LEU A CA 1
ATOM 780 C C . LEU A 1 101 ? 4.158 4.902 9.057 1.00 93.12 101 LEU A C 1
ATOM 782 O O . LEU A 1 101 ? 4.244 5.993 9.619 1.00 93.12 101 LEU A O 1
ATOM 786 N N . MET A 1 102 ? 3.040 4.172 9.071 1.00 94.62 102 MET A N 1
ATOM 787 C CA . MET A 1 102 ? 1.862 4.546 9.855 1.00 94.62 102 MET A CA 1
ATOM 788 C C . MET A 1 102 ? 2.234 4.609 11.348 1.00 94.62 102 MET A C 1
ATOM 790 O O . MET A 1 102 ? 2.943 3.719 11.815 1.00 94.62 102 MET A O 1
ATOM 794 N N . PRO A 1 103 ? 1.780 5.616 12.115 1.00 95.12 103 PRO A N 1
ATOM 795 C CA . PRO A 1 103 ? 1.983 5.620 13.559 1.00 95.12 103 PRO A CA 1
ATOM 796 C C . PRO A 1 103 ? 1.187 4.490 14.226 1.00 95.12 103 PRO A C 1
ATOM 798 O O . PRO A 1 103 ? 0.051 4.213 13.841 1.00 95.12 103 PRO A O 1
ATOM 801 N N . SER A 1 104 ? 1.770 3.860 15.249 1.00 97.25 104 SER A N 1
ATOM 802 C CA . SER A 1 104 ? 1.062 2.871 16.071 1.00 97.25 104 SER A CA 1
ATOM 803 C C . SER A 1 104 ? -0.110 3.514 16.812 1.00 97.25 104 SER A C 1
ATOM 805 O O . SER A 1 104 ? 0.024 4.591 17.398 1.00 97.25 104 SER A O 1
ATOM 807 N N . MET A 1 105 ? -1.242 2.812 16.846 1.00 96.81 105 MET A N 1
ATOM 808 C CA . MET A 1 105 ? -2.455 3.249 17.539 1.00 96.81 105 MET A CA 1
ATOM 809 C C . MET A 1 105 ? -2.681 2.542 18.886 1.00 96.81 105 MET A C 1
ATOM 811 O O . MET A 1 105 ? -3.716 2.770 19.512 1.00 96.81 105 MET A O 1
ATOM 815 N N . LYS A 1 106 ? -1.716 1.740 19.371 1.00 93.81 106 LYS A N 1
ATOM 816 C CA . LYS A 1 106 ?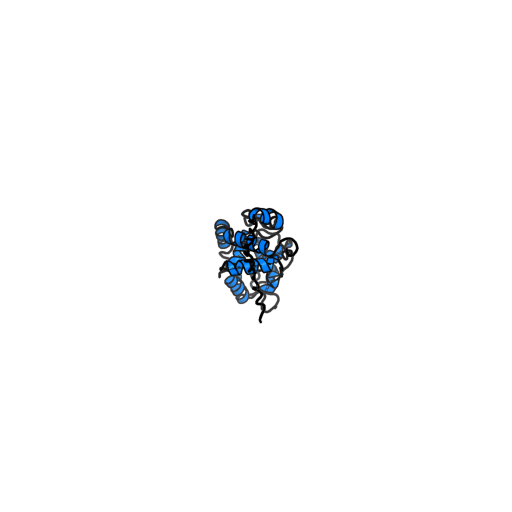 -1.828 0.871 20.568 1.00 93.81 106 LYS A CA 1
ATOM 817 C C . LYS A 1 106 ? -2.246 1.592 21.859 1.00 93.81 106 LYS A C 1
ATOM 819 O O . LYS A 1 106 ? -2.840 0.976 22.734 1.00 93.81 106 LYS A O 1
ATOM 824 N N . ASN A 1 107 ? -1.979 2.894 21.955 1.00 92.94 107 ASN A N 1
ATOM 825 C CA . ASN A 1 107 ? -2.345 3.734 23.105 1.00 92.94 107 ASN A CA 1
ATOM 826 C C . ASN A 1 107 ? -3.439 4.768 22.777 1.00 92.94 107 ASN A C 1
ATOM 828 O O . ASN A 1 107 ? -3.692 5.677 23.560 1.00 92.94 107 ASN A O 1
ATOM 832 N N . THR A 1 108 ? -4.047 4.681 21.593 1.00 95.69 108 THR A N 1
ATOM 833 C CA . THR A 1 108 ? -5.062 5.631 21.106 1.00 95.69 108 THR A CA 1
ATOM 834 C C . THR A 1 108 ? -6.429 4.980 20.914 1.00 95.69 108 THR A C 1
ATOM 836 O O . THR A 1 108 ? -7.444 5.659 21.096 1.00 95.69 108 THR A O 1
ATOM 839 N N . ILE A 1 109 ? -6.446 3.697 20.540 1.00 95.94 109 ILE A N 1
ATOM 840 C CA . ILE A 1 109 ? -7.639 2.855 20.407 1.00 95.94 109 ILE A CA 1
ATOM 841 C C . ILE A 1 109 ? -7.341 1.443 20.927 1.00 95.94 109 ILE A C 1
ATOM 843 O O . ILE A 1 109 ? -6.193 1.002 20.951 1.00 95.94 109 ILE A O 1
ATOM 847 N N . THR A 1 110 ? -8.386 0.721 21.307 1.00 97.06 110 THR A N 1
ATOM 848 C CA . THR A 1 110 ? -8.326 -0.679 21.745 1.00 97.06 110 THR A CA 1
ATOM 849 C C . THR A 1 110 ? -8.320 -1.660 20.561 1.00 97.06 110 THR A C 1
ATOM 851 O O . THR A 1 110 ? -8.721 -1.300 19.449 1.00 97.06 110 THR A O 1
ATOM 854 N N . PRO A 1 111 ? -7.920 -2.934 20.758 1.00 96.44 111 PRO A N 1
ATOM 855 C CA . PRO A 1 111 ? -8.012 -3.960 19.712 1.00 96.44 111 PRO A CA 1
ATOM 856 C C . PRO A 1 111 ? -9.428 -4.159 19.159 1.00 96.44 111 PRO A C 1
ATOM 858 O O . PRO A 1 111 ? -9.593 -4.337 17.954 1.00 96.44 111 PRO A O 1
ATOM 861 N N . ASN A 1 112 ? -10.453 -4.067 20.010 1.00 96.38 112 ASN A N 1
ATOM 862 C CA . ASN A 1 112 ? -11.852 -4.198 19.589 1.00 96.38 112 ASN A CA 1
ATOM 863 C C . ASN A 1 112 ? -12.301 -3.014 18.722 1.00 96.38 112 ASN A C 1
ATOM 865 O O . ASN A 1 112 ? -12.974 -3.204 17.711 1.00 96.38 112 ASN A O 1
ATOM 869 N N . GLU A 1 113 ? -11.882 -1.799 19.071 1.00 97.50 113 GLU A N 1
ATOM 870 C CA . GLU A 1 113 ? -12.105 -0.602 18.257 1.00 97.50 113 GLU A CA 1
ATOM 871 C C . GLU A 1 113 ? -11.384 -0.684 16.905 1.00 97.50 113 GLU A C 1
ATOM 873 O O . GLU A 1 113 ? -11.982 -0.391 15.869 1.00 97.50 113 GLU A O 1
ATOM 878 N N . ALA A 1 114 ? -10.123 -1.134 16.891 1.00 97.94 114 ALA A N 1
ATOM 879 C CA . ALA A 1 114 ? -9.371 -1.357 15.656 1.00 97.94 114 ALA A CA 1
ATOM 880 C C . ALA A 1 114 ? -10.029 -2.424 14.771 1.00 97.94 114 ALA A C 1
ATOM 882 O O . ALA A 1 114 ? -10.099 -2.249 13.552 1.00 97.94 114 ALA A O 1
ATOM 883 N N . LYS A 1 115 ? -10.557 -3.498 15.372 1.00 98.19 115 LYS A N 1
ATOM 884 C CA . LYS A 1 115 ? -11.323 -4.531 14.667 1.00 98.19 115 LYS A CA 1
ATOM 885 C C . LYS A 1 115 ? -12.575 -3.936 14.026 1.00 98.19 115 LYS A C 1
ATOM 887 O O . LYS A 1 115 ? -12.742 -4.073 12.818 1.00 98.19 115 LYS A O 1
ATOM 892 N N . ALA A 1 116 ? -13.385 -3.206 14.794 1.00 97.81 116 ALA A N 1
ATOM 893 C CA . ALA A 1 116 ? -14.597 -2.568 14.285 1.00 97.81 116 ALA A CA 1
ATOM 894 C C . ALA A 1 116 ? -14.289 -1.599 13.129 1.00 97.81 116 ALA A C 1
ATOM 896 O O . ALA A 1 116 ? -14.951 -1.631 12.092 1.00 97.81 116 ALA A O 1
ATOM 897 N N . ILE A 1 117 ? -13.243 -0.769 13.265 1.00 97.75 117 ILE A N 1
ATOM 898 C CA . ILE A 1 117 ? -12.766 0.113 12.187 1.00 97.75 117 ILE A CA 1
ATOM 899 C C . ILE A 1 117 ? -12.387 -0.695 10.944 1.00 97.75 117 ILE A C 1
ATOM 901 O O . ILE A 1 117 ? -12.784 -0.324 9.840 1.00 97.75 117 ILE A O 1
ATOM 905 N N . SER A 1 118 ? -11.628 -1.776 11.116 1.00 98.19 118 SER A N 1
ATOM 906 C CA . SER A 1 118 ? -11.133 -2.599 10.011 1.00 98.19 118 SER A CA 1
ATOM 907 C C . SER A 1 118 ? -12.273 -3.288 9.263 1.00 98.19 118 SER A C 1
ATOM 909 O O . SER A 1 118 ? -12.296 -3.261 8.035 1.00 98.19 118 SER A O 1
ATOM 911 N N . GLU A 1 119 ? -13.263 -3.823 9.981 1.00 98.25 119 GLU A N 1
ATOM 912 C CA . GLU A 1 119 ? -14.475 -4.405 9.392 1.00 98.25 119 GLU A CA 1
ATOM 913 C C . GLU A 1 119 ? -15.260 -3.359 8.592 1.00 98.25 119 GLU A C 1
ATOM 915 O O . GLU A 1 119 ? -15.579 -3.586 7.426 1.00 98.25 119 GLU A O 1
ATOM 920 N N . MET A 1 120 ? -15.492 -2.175 9.169 1.00 97.19 120 MET A N 1
ATOM 921 C CA . MET A 1 120 ? -16.170 -1.075 8.477 1.00 97.19 120 MET A CA 1
ATOM 922 C C . MET A 1 120 ? -15.411 -0.627 7.226 1.00 97.19 120 MET A C 1
ATOM 924 O O . MET A 1 120 ? -16.028 -0.382 6.185 1.00 97.19 120 MET A O 1
ATOM 928 N N . MET A 1 121 ? -14.081 -0.522 7.302 1.00 97.50 121 MET A N 1
ATOM 929 C CA . MET A 1 121 ? -13.250 -0.176 6.152 1.00 97.50 121 MET A CA 1
ATOM 930 C C . MET A 1 121 ? -13.351 -1.238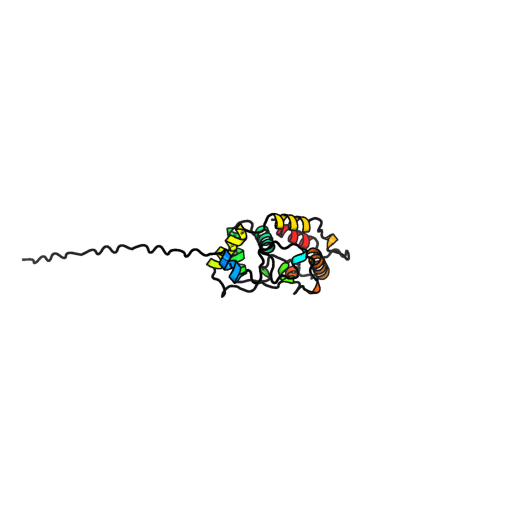 5.058 1.00 97.50 121 MET A C 1
ATOM 932 O O . MET A 1 121 ? -13.523 -0.876 3.894 1.00 97.50 121 MET A O 1
ATOM 936 N N . PHE A 1 122 ? -13.295 -2.519 5.423 1.00 97.75 122 PHE A N 1
ATOM 937 C CA . PHE A 1 122 ? -13.441 -3.628 4.487 1.00 97.75 122 PHE A CA 1
ATOM 938 C C . PHE A 1 122 ? -14.805 -3.620 3.796 1.00 97.75 122 PHE A C 1
ATOM 940 O O . PHE A 1 122 ? -14.874 -3.787 2.581 1.00 97.75 122 PHE A O 1
ATOM 947 N N . ASP A 1 123 ? -15.880 -3.355 4.528 1.00 97.06 123 ASP A N 1
ATOM 948 C CA . ASP A 1 123 ? -17.231 -3.332 3.961 1.00 97.06 123 ASP A CA 1
ATOM 949 C C . ASP A 1 123 ? -17.478 -2.093 3.082 1.00 97.06 123 ASP A C 1
ATOM 951 O O . ASP A 1 123 ? -18.286 -2.128 2.156 1.00 97.06 123 ASP A O 1
ATOM 955 N N . THR A 1 124 ? -16.773 -0.988 3.347 1.00 95.94 124 THR A N 1
ATOM 956 C CA . THR A 1 124 ? -17.016 0.306 2.683 1.00 95.94 124 THR A CA 1
ATOM 957 C C . THR A 1 124 ? -16.080 0.574 1.499 1.00 95.94 124 THR A C 1
ATOM 959 O O . THR A 1 124 ? -16.453 1.301 0.574 1.00 95.94 124 THR A O 1
ATOM 962 N N . PHE A 1 125 ? -14.855 0.038 1.518 1.00 96.56 125 PHE A N 1
ATOM 963 C CA . PHE A 1 125 ? -13.787 0.402 0.584 1.00 96.56 125 PHE A CA 1
ATOM 964 C C . PHE A 1 125 ? -13.088 -0.827 -0.039 1.00 96.56 125 PHE A C 1
ATOM 966 O O . PHE A 1 125 ? -13.111 -1.921 0.528 1.00 96.56 125 PHE A O 1
ATOM 973 N N . PRO A 1 126 ? -12.417 -0.666 -1.194 1.00 95.06 126 PRO A N 1
ATOM 974 C CA . PRO A 1 126 ? -12.481 0.502 -2.067 1.00 95.06 126 PRO A CA 1
ATOM 975 C C . PRO A 1 126 ? -13.863 0.634 -2.704 1.00 95.06 126 PRO A C 1
ATOM 977 O O . PRO A 1 126 ? -14.552 -0.352 -2.954 1.00 95.06 126 PRO A O 1
ATOM 980 N N . ARG A 1 127 ? -14.260 1.863 -3.017 1.00 94.12 127 ARG A N 1
ATOM 981 C CA . ARG A 1 127 ? -15.448 2.096 -3.838 1.00 94.12 127 ARG A CA 1
ATOM 982 C C . ARG A 1 127 ? -15.176 1.674 -5.276 1.00 94.12 127 ARG A C 1
ATOM 984 O O . ARG A 1 127 ? -14.053 1.785 -5.777 1.00 94.12 127 ARG A O 1
ATOM 991 N N . GLU A 1 128 ? -16.226 1.266 -5.978 1.00 92.38 128 GLU A N 1
ATOM 992 C CA . GLU A 1 128 ? -16.131 0.821 -7.372 1.00 92.38 128 GLU A CA 1
ATOM 993 C C . GLU A 1 128 ? -15.509 1.894 -8.283 1.00 92.38 128 GLU A C 1
ATOM 995 O O . GLU A 1 128 ? -14.622 1.596 -9.081 1.00 92.38 128 GLU A O 1
ATOM 1000 N N . ALA A 1 129 ? -15.907 3.161 -8.115 1.00 91.81 129 ALA A N 1
ATOM 1001 C CA . ALA A 1 129 ? -15.354 4.281 -8.877 1.00 91.81 129 ALA A CA 1
ATOM 1002 C C . ALA A 1 129 ? -13.831 4.428 -8.693 1.00 91.81 129 ALA A C 1
ATOM 1004 O O . ALA A 1 129 ? -13.112 4.643 -9.669 1.00 91.81 129 ALA A O 1
ATOM 1005 N N . PHE A 1 130 ? -13.329 4.262 -7.462 1.00 91.31 130 PHE A N 1
ATOM 1006 C CA . PHE A 1 130 ? -11.889 4.272 -7.198 1.00 91.31 130 PHE A CA 1
ATOM 1007 C C . PHE A 1 130 ? -11.200 3.082 -7.868 1.00 91.31 130 PHE A C 1
ATOM 1009 O O . PHE A 1 130 ? -10.192 3.258 -8.546 1.00 91.31 130 PHE A O 1
ATOM 1016 N N . SER A 1 131 ? -11.773 1.886 -7.724 1.00 91.50 131 SER A N 1
ATOM 1017 C CA . SER A 1 131 ? -11.216 0.649 -8.282 1.00 91.50 131 SER A CA 1
ATOM 1018 C C . SER A 1 131 ? -11.102 0.709 -9.807 1.00 91.50 131 SER A C 1
ATOM 1020 O O . SER A 1 131 ? -10.058 0.371 -10.360 1.00 91.50 131 SER A O 1
ATOM 1022 N N . LYS A 1 132 ? -12.135 1.212 -10.498 1.00 91.06 132 LYS A N 1
ATOM 1023 C CA . LYS A 1 132 ? -12.112 1.421 -11.956 1.00 91.06 132 LYS A CA 1
ATOM 1024 C C . LYS A 1 132 ? -11.033 2.419 -12.369 1.00 91.06 132 LYS A C 1
ATOM 1026 O O . LYS A 1 132 ? -10.262 2.130 -13.281 1.00 91.06 132 LYS A O 1
ATOM 1031 N N . MET A 1 133 ? -10.957 3.560 -11.685 1.00 88.69 133 MET A N 1
ATOM 1032 C CA . MET A 1 133 ? -9.943 4.583 -11.950 1.00 88.69 133 MET A CA 1
ATOM 1033 C C . MET A 1 133 ? -8.524 4.034 -11.749 1.00 88.69 133 MET A C 1
ATOM 1035 O O . MET A 1 133 ? -7.660 4.241 -12.598 1.00 88.69 133 MET A O 1
ATOM 1039 N N . GLU A 1 134 ? -8.268 3.311 -10.658 1.00 87.62 134 GLU A N 1
ATOM 1040 C CA . GLU A 1 134 ? -6.945 2.748 -10.378 1.00 87.62 134 GLU A CA 1
ATOM 1041 C C . GLU A 1 134 ? -6.593 1.600 -11.334 1.00 87.62 134 GLU A C 1
ATOM 1043 O O . GLU A 1 134 ? -5.464 1.518 -11.809 1.00 87.62 134 GLU A O 1
ATOM 1048 N N . MET A 1 135 ? -7.553 0.754 -11.711 1.00 86.75 135 MET A N 1
ATOM 1049 C CA . MET A 1 135 ? -7.344 -0.261 -12.746 1.00 86.75 135 MET A CA 1
ATOM 1050 C C . MET A 1 135 ? -6.975 0.379 -14.091 1.00 86.75 135 MET A C 1
ATOM 1052 O O . MET A 1 135 ? -6.049 -0.079 -14.759 1.00 86.75 135 MET A O 1
ATOM 1056 N N . GLN A 1 136 ? -7.657 1.459 -14.478 1.00 87.44 136 GLN A N 1
ATOM 1057 C CA . GLN A 1 136 ? -7.319 2.232 -15.673 1.00 87.44 136 GLN A CA 1
ATOM 1058 C C . GLN A 1 136 ? -5.932 2.873 -15.561 1.00 87.44 136 GLN A C 1
ATOM 1060 O O . GLN A 1 136 ? -5.166 2.794 -16.516 1.00 87.44 136 GLN A O 1
ATOM 1065 N N . SER A 1 137 ? -5.571 3.427 -14.397 1.00 83.44 137 SER A N 1
ATOM 1066 C CA . SER A 1 137 ? -4.243 4.015 -14.157 1.00 83.44 137 SER A CA 1
ATOM 1067 C C . SER A 1 137 ? -3.117 2.982 -14.270 1.00 83.44 137 SER A C 1
ATOM 1069 O O . SER A 1 137 ? -1.995 3.332 -14.629 1.00 83.44 137 SER A O 1
ATOM 1071 N N . ARG A 1 138 ? -3.417 1.710 -13.967 1.00 84.25 138 ARG A N 1
ATOM 1072 C CA . ARG A 1 138 ? -2.496 0.567 -14.041 1.00 84.25 138 ARG A CA 1
ATOM 1073 C C . ARG A 1 138 ? -2.343 -0.020 -15.449 1.00 84.25 138 ARG A C 1
ATOM 1075 O O . ARG A 1 138 ? -1.366 -0.732 -15.708 1.00 84.25 138 ARG A O 1
ATOM 1082 N N . ARG A 1 139 ? -3.295 0.234 -16.354 1.00 84.88 139 ARG A N 1
ATOM 1083 C CA . ARG A 1 139 ? -3.262 -0.276 -17.734 1.00 84.88 139 ARG A CA 1
ATOM 1084 C C . ARG A 1 139 ? -2.093 0.334 -18.507 1.00 84.88 139 ARG A C 1
ATOM 1086 O O . ARG A 1 139 ? -1.770 1.503 -18.353 1.00 84.88 139 ARG A O 1
ATOM 1093 N N . GLY A 1 140 ? -1.446 -0.479 -19.340 1.00 84.44 140 GLY A N 1
ATOM 1094 C CA . GLY A 1 140 ? -0.332 -0.043 -20.191 1.00 84.44 140 GLY A CA 1
ATOM 1095 C C . GLY A 1 140 ? 1.013 0.134 -19.478 1.00 84.44 140 GLY A C 1
ATOM 1096 O O . GLY A 1 140 ? 2.029 0.270 -20.151 1.00 84.44 140 GLY A O 1
ATOM 1097 N N . ILE A 1 141 ? 1.063 0.063 -18.144 1.00 89.25 141 ILE A N 1
ATOM 1098 C CA . ILE A 1 141 ? 2.333 0.053 -17.411 1.00 89.25 141 ILE A CA 1
ATOM 1099 C C . ILE A 1 141 ? 3.020 -1.288 -17.650 1.00 89.25 141 ILE A C 1
ATOM 1101 O O . ILE A 1 141 ? 2.484 -2.339 -17.296 1.00 89.25 141 ILE A O 1
ATOM 1105 N N . THR A 1 142 ? 4.220 -1.242 -18.214 1.00 91.56 142 THR A N 1
ATOM 1106 C CA . THR A 1 142 ? 5.084 -2.397 -18.481 1.00 91.56 142 THR A CA 1
ATOM 1107 C C . THR A 1 142 ? 6.480 -2.147 -17.915 1.00 91.56 142 THR A C 1
ATOM 1109 O O . THR A 1 142 ? 6.825 -1.011 -17.599 1.00 91.56 142 THR A O 1
ATOM 1112 N N . PHE A 1 143 ? 7.305 -3.190 -17.821 1.00 94.12 143 PHE A N 1
ATOM 1113 C CA . PHE A 1 143 ? 8.707 -3.048 -17.414 1.00 94.12 143 PHE A CA 1
ATOM 1114 C C . PHE A 1 143 ? 9.435 -1.980 -18.250 1.00 94.12 143 PHE A C 1
ATOM 1116 O O . PHE A 1 143 ? 9.985 -1.034 -17.702 1.00 94.12 143 PHE A O 1
ATOM 1123 N N . LYS A 1 144 ? 9.282 -2.043 -19.581 1.00 93.88 144 LYS A N 1
ATOM 1124 C CA . LYS A 1 144 ? 9.871 -1.095 -20.545 1.00 93.88 144 LYS A CA 1
ATOM 1125 C C . LYS A 1 144 ? 9.388 0.349 -20.394 1.00 93.88 144 LYS A C 1
ATOM 1127 O O . LYS A 1 144 ? 10.036 1.264 -20.871 1.00 93.88 144 LYS A O 1
ATOM 1132 N N . THR A 1 145 ? 8.209 0.570 -19.810 1.00 93.19 145 THR A N 1
ATOM 1133 C CA . THR A 1 145 ? 7.721 1.944 -19.574 1.00 93.19 145 THR A CA 1
ATOM 1134 C C . THR A 1 145 ? 8.368 2.587 -18.348 1.00 93.19 145 THR A C 1
ATOM 1136 O O . THR A 1 145 ? 8.214 3.792 -18.157 1.00 93.19 145 THR A O 1
ATOM 1139 N N . ILE A 1 146 ? 9.035 1.786 -17.510 1.00 94.44 146 ILE A N 1
ATOM 1140 C CA . ILE A 1 146 ? 9.697 2.220 -16.278 1.00 94.44 146 ILE A CA 1
ATOM 1141 C C . ILE A 1 146 ? 11.219 2.220 -16.472 1.00 94.44 146 ILE A C 1
ATOM 1143 O O . ILE A 1 146 ? 11.836 3.224 -16.142 1.00 94.44 146 ILE A O 1
ATOM 1147 N N . ASP A 1 147 ? 11.781 1.147 -17.043 1.00 96.38 147 ASP A N 1
ATOM 1148 C CA . ASP A 1 147 ? 13.177 1.054 -17.509 1.00 96.38 147 ASP A CA 1
ATOM 1149 C C . ASP A 1 147 ? 13.384 2.038 -18.672 1.00 96.38 147 ASP A C 1
ATOM 1151 O O . ASP A 1 147 ? 13.034 1.765 -19.824 1.00 96.38 147 ASP A O 1
ATOM 1155 N N . ARG A 1 148 ? 13.834 3.249 -18.340 1.00 94.56 148 ARG A N 1
ATOM 1156 C CA . ARG A 1 148 ? 13.893 4.396 -19.250 1.00 94.56 148 ARG A CA 1
ATOM 1157 C C . ARG A 1 148 ? 15.216 4.433 -19.992 1.00 94.56 148 ARG A C 1
ATOM 1159 O O . ARG A 1 148 ? 15.240 4.890 -21.136 1.00 94.56 148 ARG A O 1
ATOM 1166 N N . ASN A 1 149 ? 16.301 4.030 -19.335 1.00 95.44 149 ASN A N 1
A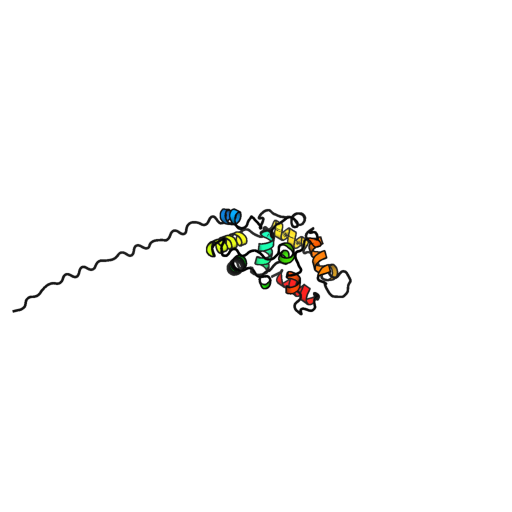TOM 1167 C CA . ASN A 1 149 ? 17.620 3.977 -19.958 1.00 95.44 149 ASN A CA 1
ATOM 1168 C C . ASN A 1 149 ? 17.820 2.700 -20.802 1.00 95.44 149 ASN A C 1
ATOM 1170 O O . ASN A 1 149 ? 18.725 2.678 -21.635 1.00 95.44 149 ASN A O 1
ATOM 1174 N N . GLY A 1 150 ? 16.952 1.693 -20.653 1.00 95.81 150 GLY A N 1
ATOM 1175 C CA . GLY A 1 150 ? 16.983 0.456 -21.423 1.00 95.81 150 GLY A CA 1
ATOM 1176 C C . GLY A 1 150 ? 18.097 -0.493 -20.992 1.00 95.81 150 GLY A C 1
ATOM 1177 O O . GLY A 1 150 ? 18.541 -1.300 -21.811 1.00 95.81 150 GLY A O 1
ATOM 1178 N N . ASP A 1 151 ? 18.574 -0.392 -19.748 1.00 96.62 151 ASP A N 1
ATOM 1179 C CA . ASP A 1 151 ? 19.671 -1.221 -19.238 1.00 96.62 151 ASP A CA 1
ATOM 1180 C C . ASP A 1 151 ? 19.225 -2.630 -18.805 1.00 96.62 151 ASP A C 1
ATOM 1182 O O . ASP A 1 151 ? 20.046 -3.460 -18.402 1.00 96.62 151 ASP A O 1
ATOM 1186 N N . GLY A 1 152 ? 17.926 -2.926 -18.932 1.00 95.19 152 GLY A N 1
ATOM 1187 C CA . GLY A 1 152 ? 17.338 -4.214 -18.580 1.00 95.19 152 GLY A CA 1
ATOM 1188 C C . GLY A 1 152 ? 16.984 -4.342 -17.099 1.00 95.19 152 GLY A C 1
ATOM 1189 O O . GLY A 1 152 ? 16.604 -5.432 -16.661 1.00 95.19 152 GLY A O 1
ATOM 1190 N N . SER A 1 153 ? 17.072 -3.249 -16.342 1.00 96.25 153 SER A N 1
ATOM 1191 C CA . SER A 1 153 ? 16.784 -3.160 -14.912 1.00 96.25 153 SER A CA 1
ATOM 1192 C C . SER A 1 153 ? 15.958 -1.901 -14.626 1.00 96.25 153 SER A C 1
ATOM 1194 O O . SER A 1 153 ? 15.979 -0.941 -15.379 1.00 96.25 153 SER A O 1
ATOM 1196 N N . ILE A 1 154 ? 15.214 -1.883 -13.523 1.00 95.81 154 ILE A N 1
ATOM 1197 C CA . ILE A 1 154 ? 14.573 -0.666 -13.016 1.00 95.81 154 ILE A CA 1
ATOM 1198 C C . ILE A 1 154 ? 15.380 -0.180 -11.817 1.00 95.81 154 ILE A C 1
ATOM 1200 O O . ILE A 1 154 ? 15.429 -0.846 -10.780 1.00 95.81 154 ILE A O 1
ATOM 1204 N N . SER A 1 155 ? 15.989 0.992 -11.938 1.00 94.88 155 SER A N 1
ATOM 1205 C CA . SER A 1 155 ? 16.670 1.655 -10.826 1.00 94.88 155 SER A CA 1
ATOM 1206 C C . SER A 1 155 ? 15.675 2.242 -9.804 1.00 94.88 155 SER A C 1
ATOM 1208 O O . SER A 1 155 ? 14.510 2.510 -10.136 1.00 94.88 155 SER A O 1
ATOM 1210 N N . PRO A 1 156 ? 16.107 2.516 -8.555 1.00 91.75 156 PRO A N 1
ATOM 1211 C CA . PRO A 1 156 ? 15.282 3.225 -7.576 1.00 91.75 156 PRO A CA 1
ATOM 1212 C C . PRO A 1 156 ? 14.776 4.577 -8.090 1.00 91.75 156 PRO A C 1
ATOM 1214 O O . PRO A 1 156 ? 13.629 4.947 -7.835 1.00 91.75 156 PRO A O 1
ATOM 1217 N N . GLU A 1 157 ? 15.606 5.294 -8.852 1.00 92.62 157 GLU A N 1
ATOM 1218 C CA . GLU A 1 157 ? 15.259 6.605 -9.401 1.00 92.62 157 GLU A CA 1
ATOM 1219 C C . GLU A 1 157 ? 14.191 6.497 -10.495 1.00 92.62 157 GLU A C 1
ATOM 1221 O O . GLU A 1 157 ? 13.199 7.224 -10.463 1.00 92.62 157 GLU A O 1
ATOM 1226 N N . GLU A 1 158 ? 14.311 5.540 -11.418 1.00 94.62 158 GLU A N 1
ATOM 1227 C CA . GLU A 1 158 ? 13.273 5.283 -12.424 1.00 94.62 158 GLU A CA 1
ATOM 1228 C C . GLU A 1 158 ? 11.941 4.902 -11.781 1.00 94.62 158 GLU A C 1
ATOM 1230 O O . GLU A 1 158 ? 10.888 5.422 -12.164 1.00 94.62 158 GLU A O 1
ATOM 1235 N N . PHE A 1 159 ? 11.977 4.056 -10.749 1.00 92.19 159 PHE A N 1
ATOM 1236 C CA . PHE A 1 159 ? 10.784 3.681 -10.002 1.00 92.19 159 PHE A CA 1
ATOM 1237 C C . PHE A 1 159 ? 10.149 4.882 -9.282 1.00 92.19 159 PHE A C 1
ATOM 1239 O O . PHE A 1 159 ? 8.923 5.055 -9.336 1.00 92.19 159 PHE A O 1
ATOM 1246 N N . LYS A 1 160 ? 10.962 5.739 -8.646 1.00 92.12 160 LYS A N 1
ATOM 1247 C CA . LYS A 1 160 ? 10.527 6.981 -7.984 1.00 92.12 160 LYS A CA 1
ATOM 1248 C C . LYS A 1 160 ? 9.861 7.924 -8.983 1.00 92.12 160 LYS A C 1
ATOM 1250 O O . LYS A 1 160 ? 8.702 8.297 -8.792 1.00 92.12 160 LYS A O 1
ATOM 1255 N N . LEU A 1 161 ? 10.547 8.249 -10.079 1.00 92.06 161 LEU A N 1
ATOM 1256 C CA . LEU A 1 161 ? 10.066 9.167 -11.115 1.00 92.06 161 LEU A CA 1
ATOM 1257 C C . LEU A 1 161 ? 8.785 8.662 -11.778 1.00 92.06 161 LEU A C 1
ATOM 1259 O O . LEU A 1 161 ? 7.831 9.422 -11.964 1.00 92.06 161 LEU A O 1
ATOM 1263 N N . PHE A 1 162 ? 8.724 7.369 -12.089 1.00 91.38 162 PHE A N 1
ATOM 1264 C CA . PHE A 1 162 ? 7.527 6.750 -12.640 1.00 91.38 162 PHE A CA 1
ATOM 1265 C C . PHE A 1 162 ? 6.323 6.912 -11.700 1.00 91.38 162 PHE A C 1
ATOM 1267 O O . PHE A 1 162 ? 5.234 7.319 -12.121 1.00 91.38 162 PHE A O 1
ATOM 1274 N N . ARG A 1 163 ? 6.506 6.641 -10.404 1.00 88.88 163 ARG A N 1
ATOM 1275 C CA . ARG A 1 163 ? 5.431 6.751 -9.409 1.00 88.88 163 ARG A CA 1
ATOM 1276 C C . ARG A 1 163 ? 5.020 8.186 -9.128 1.00 88.88 163 ARG A C 1
ATOM 1278 O O . ARG A 1 163 ? 3.824 8.427 -8.947 1.00 88.88 163 ARG A O 1
ATOM 1285 N N . ALA A 1 164 ? 5.983 9.098 -9.093 1.00 89.75 164 ALA A N 1
ATOM 1286 C CA . ALA A 1 164 ? 5.765 10.529 -8.975 1.00 89.75 164 ALA A CA 1
ATOM 1287 C C . ALA A 1 164 ? 4.874 11.021 -10.124 1.00 89.75 164 ALA A C 1
ATOM 1289 O O . ALA A 1 164 ? 3.779 11.533 -9.887 1.00 89.75 164 ALA A O 1
ATOM 1290 N N . LYS A 1 165 ? 5.255 10.708 -11.370 1.00 88.94 165 LYS A N 1
ATOM 1291 C CA . LYS A 1 165 ? 4.485 11.047 -12.573 1.00 88.94 165 LYS A CA 1
ATOM 1292 C C . LYS A 1 165 ? 3.080 10.443 -12.558 1.00 88.94 165 LYS A C 1
ATOM 1294 O O . LYS A 1 165 ? 2.110 11.153 -12.803 1.00 88.94 165 LYS A O 1
ATOM 1299 N N . ARG A 1 166 ? 2.945 9.152 -12.231 1.00 85.94 166 ARG A N 1
ATOM 1300 C CA . ARG A 1 166 ? 1.644 8.455 -12.204 1.00 85.94 166 ARG A CA 1
ATOM 1301 C C . ARG A 1 166 ? 0.663 9.069 -11.205 1.00 85.94 166 ARG A C 1
ATOM 1303 O O . ARG A 1 166 ? -0.531 9.131 -11.478 1.00 85.94 166 ARG A O 1
ATOM 1310 N N . ASN A 1 167 ? 1.155 9.485 -10.041 1.00 82.00 167 ASN A N 1
ATOM 1311 C CA . ASN A 1 167 ? 0.318 10.033 -8.976 1.00 82.00 167 ASN A CA 1
ATOM 1312 C C . ASN A 1 167 ? 0.294 11.566 -8.957 1.00 82.00 167 ASN A C 1
ATOM 1314 O O . ASN A 1 167 ? -0.279 12.123 -8.029 1.00 82.00 167 ASN A O 1
ATOM 1318 N N . ASN A 1 168 ? 0.910 12.237 -9.937 1.00 85.31 168 ASN A N 1
ATOM 1319 C CA . ASN A 1 168 ? 1.074 13.691 -9.947 1.00 85.31 168 ASN A CA 1
ATOM 1320 C C . ASN A 1 168 ? 1.640 14.227 -8.613 1.00 85.31 168 ASN A C 1
ATOM 1322 O O . ASN A 1 168 ? 1.096 15.148 -8.004 1.00 85.31 168 ASN A O 1
ATOM 1326 N N . ILE A 1 169 ? 2.694 13.573 -8.125 1.00 86.56 169 ILE A N 1
ATOM 1327 C CA . ILE A 1 169 ? 3.409 13.897 -6.889 1.00 86.56 169 ILE A CA 1
ATOM 1328 C C . ILE A 1 169 ? 4.791 14.417 -7.278 1.00 86.56 169 ILE A C 1
ATOM 1330 O O . ILE A 1 169 ? 5.408 13.878 -8.192 1.00 86.56 169 ILE A O 1
ATOM 1334 N N . ASP A 1 170 ? 5.285 15.428 -6.570 1.00 89.44 170 ASP A N 1
ATOM 1335 C CA . ASP A 1 170 ? 6.671 15.882 -6.688 1.00 89.44 170 ASP A CA 1
ATOM 1336 C C . ASP A 1 170 ? 7.645 14.754 -6.262 1.00 89.44 170 ASP A C 1
ATOM 1338 O O . ASP A 1 170 ? 7.525 14.272 -5.126 1.00 89.44 170 ASP A O 1
ATOM 1342 N N . PRO A 1 171 ? 8.579 14.299 -7.124 1.00 89.69 171 PRO A N 1
ATOM 1343 C CA . PRO A 1 171 ? 9.553 13.257 -6.790 1.00 89.69 171 PRO A CA 1
ATOM 1344 C C . PRO A 1 171 ? 10.373 13.538 -5.525 1.00 89.69 171 PRO A C 1
ATOM 1346 O O . PRO A 1 171 ? 10.715 12.595 -4.813 1.00 89.69 171 PRO A O 1
ATOM 1349 N N . GLU A 1 172 ? 10.632 14.807 -5.209 1.00 89.81 172 GLU A N 1
ATOM 1350 C CA . GLU A 1 172 ? 11.408 15.199 -4.022 1.00 89.81 172 GLU A CA 1
ATOM 1351 C C . GLU A 1 172 ? 10.582 15.137 -2.733 1.00 89.81 172 GLU A C 1
ATOM 1353 O O . GLU A 1 172 ? 11.102 15.158 -1.622 1.00 89.81 172 GLU A O 1
ATOM 1358 N N . SER A 1 173 ? 9.264 14.992 -2.862 1.00 87.12 173 SER A N 1
ATOM 1359 C CA . SER A 1 173 ? 8.355 14.895 -1.724 1.00 87.12 173 SER A CA 1
ATOM 1360 C C . SER A 1 173 ? 8.212 13.473 -1.161 1.00 87.12 173 SER A C 1
ATOM 1362 O O . SER A 1 173 ? 7.409 13.254 -0.243 1.00 87.12 173 SER A O 1
ATOM 1364 N N . PHE A 1 174 ? 8.935 12.503 -1.730 1.00 87.62 174 PHE A N 1
ATOM 1365 C CA . PHE A 1 174 ? 9.065 11.151 -1.196 1.00 87.62 174 PHE A CA 1
ATOM 1366 C C . PHE A 1 174 ? 10.058 11.142 -0.024 1.00 87.62 174 PHE A C 1
ATOM 1368 O O . PHE A 1 174 ? 11.109 11.765 -0.063 1.00 87.62 174 PHE A O 1
ATOM 1375 N N . ARG A 1 175 ? 9.713 10.418 1.039 1.00 83.00 175 ARG A N 1
ATOM 1376 C CA . ARG A 1 175 ? 10.488 10.276 2.278 1.00 83.00 175 ARG A CA 1
ATOM 1377 C C . ARG A 1 175 ? 11.537 9.161 2.219 1.00 83.00 175 ARG A C 1
ATOM 1379 O O . ARG A 1 175 ? 12.331 9.045 3.146 1.00 83.00 175 ARG A O 1
ATOM 1386 N N . GLY A 1 176 ? 11.530 8.321 1.183 1.00 80.81 176 GLY A N 1
ATOM 1387 C CA . GLY A 1 176 ? 12.517 7.254 1.014 1.00 80.81 176 GLY A CA 1
ATOM 1388 C C . GLY A 1 176 ? 12.137 6.223 -0.047 1.00 80.81 176 GLY A C 1
ATOM 1389 O O . GLY A 1 176 ? 11.163 6.399 -0.772 1.00 80.81 176 GLY A O 1
ATOM 1390 N N . ASN A 1 177 ? 12.906 5.132 -0.090 1.00 82.75 177 ASN A N 1
ATOM 1391 C CA . ASN A 1 177 ? 12.753 4.004 -1.020 1.00 82.75 177 ASN A CA 1
ATOM 1392 C C . ASN A 1 177 ? 12.443 2.692 -0.269 1.00 82.75 177 ASN A C 1
ATOM 1394 O O . ASN A 1 177 ? 12.896 1.614 -0.655 1.00 82.75 177 ASN A O 1
ATOM 1398 N N . LEU A 1 178 ? 11.700 2.784 0.836 1.00 81.88 178 LEU A N 1
ATOM 1399 C CA . LEU A 1 178 ? 11.372 1.665 1.724 1.00 81.88 178 LEU A CA 1
ATOM 1400 C C . LEU A 1 178 ? 10.637 0.546 0.981 1.00 81.88 178 LEU A C 1
ATOM 1402 O O . LEU A 1 178 ? 10.903 -0.631 1.206 1.00 81.88 178 LEU A O 1
ATOM 1406 N N . TYR A 1 179 ? 9.732 0.897 0.067 1.00 83.94 179 TYR A N 1
ATOM 1407 C CA . TYR A 1 179 ? 9.045 -0.105 -0.739 1.00 83.94 179 TYR A CA 1
ATOM 1408 C C . TYR A 1 179 ? 9.969 -0.760 -1.760 1.00 83.94 179 TYR A C 1
ATOM 1410 O O . TYR A 1 179 ? 9.790 -1.940 -2.037 1.00 83.94 179 TYR A O 1
ATOM 1418 N N . PHE A 1 180 ? 10.948 -0.028 -2.303 1.00 85.44 180 PHE A N 1
ATOM 1419 C CA . PHE A 1 180 ? 11.888 -0.570 -3.288 1.00 85.44 180 PHE A CA 1
ATOM 1420 C C . PHE A 1 180 ? 12.680 -1.745 -2.703 1.00 85.44 180 PHE A C 1
ATOM 1422 O O . PHE A 1 180 ? 12.751 -2.799 -3.320 1.00 85.44 180 PHE A O 1
ATOM 1429 N N . GLN A 1 181 ? 13.147 -1.622 -1.459 1.00 85.38 181 GLN A N 1
ATOM 1430 C CA . GLN A 1 181 ? 13.851 -2.697 -0.744 1.00 85.38 181 GLN A CA 1
ATOM 1431 C C . GLN A 1 181 ? 13.007 -3.969 -0.554 1.00 85.38 181 GLN A C 1
ATOM 1433 O O . GLN A 1 181 ? 13.551 -5.048 -0.358 1.00 85.38 181 GLN A O 1
ATOM 1438 N N . LYS A 1 182 ? 11.672 -3.860 -0.586 1.00 84.69 182 LYS A N 1
ATOM 1439 C CA . LYS A 1 182 ? 10.761 -5.008 -0.468 1.00 84.69 182 LYS A CA 1
ATOM 1440 C C . LYS A 1 182 ? 10.581 -5.762 -1.788 1.00 84.69 182 LYS A C 1
ATOM 1442 O O . LYS A 1 182 ? 10.155 -6.915 -1.777 1.00 84.69 182 LYS A O 1
ATOM 1447 N N . VAL A 1 183 ? 10.817 -5.094 -2.913 1.00 86.75 183 VAL A N 1
ATOM 1448 C CA . VAL A 1 183 ? 10.616 -5.647 -4.261 1.00 86.75 183 VAL A CA 1
ATOM 1449 C C . VAL A 1 183 ? 11.930 -6.002 -4.956 1.00 86.75 183 VAL A C 1
ATOM 1451 O O . VAL A 1 183 ? 11.896 -6.814 -5.870 1.00 86.75 183 VAL A O 1
ATOM 1454 N N . ASP A 1 184 ? 13.048 -5.439 -4.499 1.00 90.38 184 ASP A N 1
ATOM 1455 C CA . ASP A 1 184 ? 14.419 -5.901 -4.742 1.00 90.38 184 ASP A CA 1
ATOM 1456 C C . ASP A 1 184 ? 14.699 -7.119 -3.840 1.00 90.38 184 ASP A C 1
ATOM 1458 O O . ASP A 1 184 ? 15.029 -6.981 -2.659 1.00 90.38 184 ASP A O 1
ATOM 1462 N N . LEU A 1 185 ? 14.428 -8.313 -4.371 1.00 89.31 185 LEU A N 1
ATOM 1463 C CA . LEU A 1 185 ? 14.424 -9.581 -3.640 1.00 89.31 185 LEU A CA 1
ATOM 1464 C C . LEU A 1 185 ? 15.823 -10.178 -3.500 1.00 89.31 185 LEU A C 1
ATOM 1466 O O . LEU A 1 185 ? 16.070 -10.898 -2.533 1.00 89.31 185 LEU A O 1
ATOM 1470 N N . ASP A 1 186 ? 16.699 -9.940 -4.476 1.00 92.44 186 ASP A N 1
ATOM 1471 C CA . ASP A 1 186 ? 18.096 -10.381 -4.424 1.00 92.44 186 ASP A CA 1
ATOM 1472 C C . ASP A 1 186 ? 19.031 -9.333 -3.789 1.00 92.44 186 ASP A C 1
ATOM 1474 O O . ASP A 1 186 ? 20.204 -9.623 -3.549 1.00 92.44 186 ASP A O 1
ATOM 1478 N N . HIS A 1 187 ? 18.491 -8.156 -3.449 1.00 91.31 187 HIS A N 1
ATOM 1479 C CA . HIS A 1 187 ? 19.176 -7.052 -2.779 1.00 91.31 187 HIS A CA 1
ATOM 1480 C C . HIS A 1 187 ? 20.360 -6.498 -3.578 1.00 91.31 187 HIS A C 1
ATOM 1482 O O . HIS A 1 187 ? 21.346 -6.023 -3.005 1.00 91.31 187 HIS A O 1
ATOM 1488 N N . ASN A 1 188 ? 20.274 -6.546 -4.907 1.00 93.88 188 ASN A N 1
ATOM 1489 C CA . ASN A 1 188 ? 21.315 -6.036 -5.794 1.00 93.88 188 ASN A CA 1
ATOM 1490 C C . ASN A 1 188 ? 21.189 -4.516 -6.064 1.00 93.88 188 ASN A C 1
ATOM 1492 O O . ASN A 1 188 ? 22.006 -3.950 -6.797 1.00 93.88 188 ASN A O 1
ATOM 1496 N N . GLY A 1 189 ? 20.180 -3.851 -5.485 1.00 92.00 189 GLY A N 1
ATOM 1497 C CA . GLY A 1 189 ? 19.939 -2.413 -5.596 1.00 92.00 189 GLY A CA 1
ATOM 1498 C C . GLY A 1 189 ? 19.136 -1.988 -6.829 1.00 92.00 189 GLY A C 1
ATOM 1499 O O . GLY A 1 189 ? 18.958 -0.787 -7.051 1.00 92.00 189 GLY A O 1
ATOM 1500 N N . LYS A 1 190 ? 18.641 -2.933 -7.632 1.00 94.69 190 LYS A N 1
ATOM 1501 C CA . LYS A 1 190 ? 17.849 -2.701 -8.846 1.00 94.69 190 LYS A CA 1
ATOM 1502 C C . LYS A 1 190 ? 16.758 -3.765 -8.976 1.00 94.69 190 LYS A C 1
ATOM 1504 O O . LYS A 1 190 ? 16.855 -4.848 -8.432 1.00 94.69 190 LYS A O 1
ATOM 1509 N N . MET A 1 191 ? 15.698 -3.460 -9.714 1.00 94.69 191 MET A N 1
ATOM 1510 C CA . MET A 1 191 ? 14.595 -4.397 -9.919 1.00 94.69 191 MET A CA 1
ATOM 1511 C C . MET A 1 191 ? 14.683 -5.025 -11.307 1.00 94.69 191 MET A C 1
ATOM 1513 O O . MET A 1 191 ? 14.572 -4.347 -12.329 1.00 94.69 191 MET A O 1
ATOM 1517 N N . SER A 1 192 ? 14.839 -6.341 -11.342 1.00 95.62 192 SER A N 1
ATOM 1518 C CA . SER A 1 192 ? 14.769 -7.160 -12.548 1.00 95.62 192 SER A CA 1
ATOM 1519 C C . SER A 1 192 ? 13.335 -7.298 -13.076 1.00 95.62 192 SER A C 1
ATOM 1521 O O . SER A 1 192 ? 12.339 -7.012 -12.401 1.00 95.62 192 SER A O 1
ATOM 1523 N N . LYS A 1 193 ? 13.202 -7.789 -14.311 1.00 94.19 193 LYS A N 1
ATOM 1524 C CA . LYS A 1 193 ? 11.895 -8.077 -14.919 1.00 94.19 193 LYS A CA 1
ATOM 1525 C C . LYS A 1 193 ? 11.086 -9.107 -14.123 1.00 94.19 193 LYS A C 1
ATOM 1527 O O . LYS A 1 193 ? 9.869 -8.954 -14.003 1.00 94.19 193 LYS A O 1
ATOM 1532 N N . ASP A 1 194 ? 11.753 -10.112 -13.565 1.00 94.38 194 ASP A N 1
ATOM 1533 C CA . ASP A 1 194 ? 11.113 -11.179 -12.794 1.00 94.38 194 ASP A CA 1
ATOM 1534 C C . ASP A 1 194 ? 10.597 -10.656 -11.449 1.00 94.38 194 ASP A C 1
ATOM 1536 O O . ASP A 1 194 ? 9.480 -10.970 -11.037 1.00 94.38 194 ASP A O 1
ATOM 1540 N N . GLU A 1 195 ? 11.363 -9.793 -10.782 1.00 93.62 195 GLU A N 1
ATOM 1541 C CA . GLU A 1 195 ? 10.929 -9.107 -9.561 1.00 93.62 195 GLU A CA 1
ATOM 1542 C C . GLU A 1 195 ? 9.755 -8.166 -9.822 1.00 93.62 195 GLU A C 1
ATOM 1544 O O . GLU A 1 195 ? 8.762 -8.180 -9.088 1.00 93.62 195 GLU A O 1
ATOM 1549 N N . PHE A 1 196 ? 9.805 -7.412 -10.923 1.00 91.94 196 PHE A N 1
ATOM 1550 C CA . PHE A 1 196 ? 8.686 -6.584 -11.356 1.00 91.94 196 PHE A CA 1
ATOM 1551 C C . PHE A 1 196 ? 7.425 -7.421 -11.614 1.00 91.94 196 PHE A C 1
ATOM 1553 O O . PHE A 1 196 ? 6.322 -7.019 -11.229 1.00 91.94 196 PHE A O 1
ATOM 1560 N N . GLN A 1 197 ? 7.561 -8.595 -12.236 1.00 90.69 197 GLN A N 1
ATOM 1561 C CA . GLN A 1 197 ? 6.440 -9.504 -12.465 1.00 90.69 197 GLN A CA 1
ATOM 1562 C C . GLN A 1 197 ? 5.870 -10.043 -11.147 1.00 90.69 197 GLN A C 1
ATOM 1564 O O . GLN A 1 197 ? 4.662 -9.930 -10.933 1.00 90.69 197 GLN A O 1
ATOM 1569 N N . LYS A 1 198 ? 6.715 -10.521 -10.226 1.00 89.81 198 LYS A N 1
ATOM 1570 C CA . LYS A 1 198 ? 6.289 -10.972 -8.888 1.00 89.81 198 LYS A CA 1
ATOM 1571 C C . LYS A 1 198 ? 5.559 -9.866 -8.121 1.00 89.81 198 LYS A C 1
ATOM 1573 O O . LYS A 1 198 ? 4.513 -10.114 -7.519 1.00 89.81 198 LYS A O 1
ATOM 1578 N N . MET A 1 199 ? 6.057 -8.627 -8.191 1.00 87.06 199 MET A N 1
ATOM 1579 C CA . MET A 1 199 ? 5.392 -7.460 -7.603 1.00 87.06 199 MET A CA 1
ATOM 1580 C C . MET A 1 199 ? 3.987 -7.256 -8.191 1.00 87.06 199 MET A C 1
ATOM 1582 O O . MET A 1 199 ? 3.057 -6.930 -7.453 1.00 87.06 199 MET A O 1
ATOM 1586 N N . ARG A 1 200 ? 3.809 -7.423 -9.509 1.00 84.56 200 ARG A N 1
ATOM 1587 C CA . ARG A 1 200 ? 2.499 -7.275 -10.165 1.00 84.56 200 ARG A CA 1
ATOM 1588 C C . ARG A 1 200 ? 1.542 -8.409 -9.836 1.00 84.56 200 ARG A C 1
ATOM 1590 O O . ARG A 1 200 ? 0.380 -8.136 -9.562 1.00 84.56 200 ARG A O 1
ATOM 1597 N N . GLU A 1 201 ? 2.016 -9.648 -9.855 1.00 82.19 201 GLU A N 1
ATOM 1598 C CA . GLU A 1 201 ? 1.218 -10.825 -9.501 1.00 82.19 201 GLU A CA 1
ATOM 1599 C C . GLU A 1 201 ? 0.704 -10.727 -8.064 1.00 82.19 201 GLU A C 1
ATOM 1601 O O . GLU A 1 201 ? -0.462 -11.007 -7.805 1.00 82.19 201 GLU A O 1
ATOM 1606 N N . GLY A 1 202 ? 1.530 -10.225 -7.141 1.00 73.38 202 GLY A N 1
ATOM 1607 C CA . GLY A 1 202 ? 1.118 -9.960 -5.764 1.00 73.38 202 GLY A CA 1
ATOM 1608 C C . GLY A 1 202 ? 0.023 -8.896 -5.602 1.00 73.38 202 GLY A C 1
ATOM 1609 O O . GLY A 1 202 ? -0.548 -8.812 -4.522 1.00 73.38 202 GLY A O 1
ATOM 1610 N N . ARG A 1 203 ? -0.267 -8.094 -6.639 1.00 70.75 203 ARG A N 1
ATOM 1611 C CA . ARG A 1 203 ? -1.328 -7.066 -6.655 1.00 70.75 203 ARG A CA 1
ATOM 1612 C C . ARG A 1 203 ? -2.562 -7.459 -7.473 1.00 70.75 203 ARG A C 1
ATOM 1614 O O . ARG A 1 203 ? -3.471 -6.648 -7.597 1.00 70.75 203 ARG A O 1
ATOM 1621 N N . MET A 1 204 ? -2.568 -8.621 -8.123 1.00 57.75 204 MET A N 1
ATOM 1622 C CA . MET A 1 204 ? -3.682 -9.065 -8.979 1.00 57.75 204 MET A CA 1
ATOM 1623 C C . MET A 1 204 ? -4.309 -10.380 -8.499 1.00 57.75 204 MET A C 1
ATOM 1625 O O . MET A 1 204 ? -4.982 -11.045 -9.285 1.00 57.75 204 MET A O 1
ATOM 1629 N N . ARG A 1 205 ? -4.047 -10.764 -7.247 1.00 49.41 205 ARG A N 1
ATOM 1630 C CA . ARG A 1 205 ? -4.692 -11.898 -6.583 1.00 49.41 205 ARG A CA 1
ATOM 1631 C C . ARG A 1 205 ? -5.956 -11.465 -5.856 1.00 49.41 205 ARG A C 1
ATOM 1633 O O . ARG A 1 205 ? -6.063 -10.261 -5.534 1.00 49.41 205 ARG A O 1
#

Organism: NCBI:txid2779528

InterPro domains:
  IPR002048 EF-hand domain [PF13499] (143-199)
  IPR002048 EF-hand domain [PS50222] (143-169)
  IPR002048 EF-hand domain [cd00051] (143-199)
  IPR009056 Cytochrome c-like domain [PS51007] (23-125)
  IPR011992 EF-hand domain pair [SSF47473] (107-199)
  IPR018247 EF-Hand 1, calcium-binding site [PS00018] (147-159)
  IPR018247 EF-Hand 1, calcium-binding site [PS00018] (184-196)
  IPR036909 Cytochrome c-like domain superfamily [G3DSA:1.10.760.10] (2-128)
  IPR036909 Cytochrome c-like domain superfamily [SSF46626] (29-121)

Foldseek 3Di:
DDDDDDDDDDDPDPPPDPPPPPPDDDPLVVLCVVQPCQQEDQPDDDLQRQQPGLHYHLQVVLLQLCLQPVDLVVSLVLQLCCQAPNDLLSDRDPCCQQNNIDDHCNPPDDSVSSSSNSSVSNVCYDDPVNVVNVVVLVPPDAPPVQPPVPPQWHALLSVLVVVCVSSVYDSVSTNDSSVVCVLPPVNPRIHHRVSVVVSVSSSRD

Secondary structure (DSSP, 8-state):
---------------------------HHHHHHHHTTTT---S---GGGSTT-SS--HHHHHHHHHHH--SHHHHHHHHHHHHHS--TTT--STTHHHH-SPPP-TTTS-HHHHHHHHHHHHHH-S-HHHHHHHHHHHTT--HHHH--S-SSSB-HHHHHHHHHHHHT--GGG----TTHHHH-SS-SSSB-HHHHHHHHHTT--

pLDDT: mean 86.2, std 14.82, range [39.41, 98.69]

Sequence (205 aa):
MKFTANSITIITLITLSCIEASSEKIDTRLLYKNKCKICHTTRLVTLQGKGNLTGPPADEVMLHVKEKYPEKEEAVKFMVDYIMDPSVTKALCASIDKFGLMPSMKNTITPNEAKAISEMMFDTFPREAFSKMEMQSRRGITFKTIDRNGDGSISPEEFKLFRAKRNNIDPESFRGNLYFQKVDLDHNGKMSKDEFQKMREGRMR

Radius of gyration: 26.03 Å; chains: 1; bounding box: 55×62×96 Å